Protein AF-0000000072276981 (afdb_homodimer)

Sequence (346 aa):
MTRKGRVVNVAALDNCVAELPRWRMMSKPPFPDPPNAPSPTPWVEITTRGHLRAAAAAVIAAARPLVAVTPAGSIDRLGPGWLAALSAGLCLPPALLTLVDCGGRAGWAQAALALGLDIVAPELAPAARPRLAALADQLGRRVLFHRPPALDLGPLADAEAACLRLLLPDGPGMTRKGRVVNVAALDNCVAELPRWRMMSKPPFPDPPNAPSPTPWVEITTRGHLRAAAAAVIAAARPLVAVTPAGSIDRLGPGWLAALSAGLCLPPALLTLVDCGGRAGWAQAALALGLDIVAPELAPAARPRLAALADQLGRRVLFHRPPALDLGPLADAEAACLRLLLPDGPG

Structure (mmCIF, N/CA/C/O backbone):
data_AF-0000000072276981-model_v1
#
loop_
_entity.id
_entity.type
_entity.pdbx_description
1 polymer 'Uncharacterized protein'
#
loop_
_atom_site.group_PDB
_atom_site.id
_atom_site.type_symbol
_atom_site.label_atom_id
_atom_site.label_alt_id
_atom_site.label_comp_id
_atom_site.label_asym_id
_atom_site.label_entity_id
_atom_site.label_seq_id
_atom_site.pdbx_PDB_ins_code
_atom_site.Cartn_x
_atom_site.Cartn_y
_atom_site.Cartn_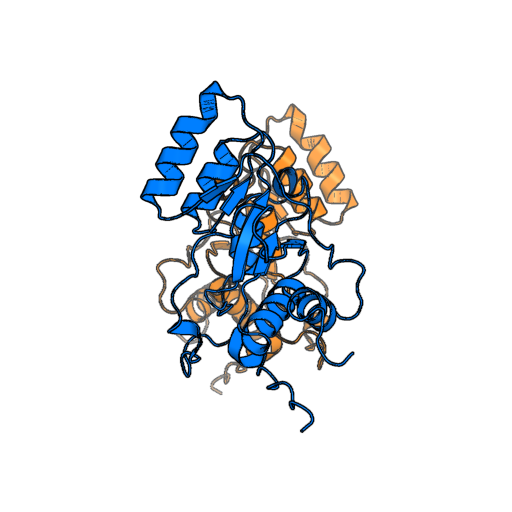z
_atom_site.occupancy
_atom_site.B_iso_or_equiv
_atom_site.auth_seq_id
_atom_site.auth_comp_id
_atom_site.auth_asym_id
_atom_site.auth_atom_id
_atom_site.pdbx_PDB_model_num
ATOM 1 N N . MET A 1 1 ? -22.938 20.391 28.047 1 25.14 1 MET A N 1
ATOM 2 C CA . MET A 1 1 ? -23.344 19.688 26.844 1 25.14 1 MET A CA 1
ATOM 3 C C . MET A 1 1 ? -22.203 18.844 26.297 1 25.14 1 MET A C 1
ATOM 5 O O . MET A 1 1 ? -21.141 19.375 25.938 1 25.14 1 MET A O 1
ATOM 9 N N . THR A 1 2 ? -22.078 17.609 26.734 1 30.34 2 THR A N 1
ATOM 10 C CA . THR A 1 2 ? -21.047 16.656 26.391 1 30.34 2 THR A CA 1
ATOM 11 C C . THR A 1 2 ? -20.969 16.453 24.875 1 30.34 2 THR A C 1
ATOM 13 O O . THR A 1 2 ? -21.984 16.172 24.234 1 30.34 2 THR A O 1
ATOM 16 N N . ARG A 1 3 ? -20.203 17.219 24.219 1 29.56 3 ARG A N 1
ATOM 17 C CA . ARG A 1 3 ? -20.078 17.078 22.766 1 29.56 3 ARG A CA 1
ATOM 18 C C . ARG A 1 3 ? -19.953 15.602 22.375 1 29.56 3 ARG A C 1
ATOM 20 O O . ARG A 1 3 ? -19.016 14.922 22.812 1 29.56 3 ARG A O 1
ATOM 27 N N . LYS A 1 4 ? -21.047 14.898 22.234 1 35.19 4 LYS A N 1
ATOM 28 C CA . LYS A 1 4 ? -21.062 13.562 21.672 1 35.19 4 LYS A CA 1
ATOM 29 C C . LYS A 1 4 ? -20.203 13.5 20.406 1 35.19 4 LYS A C 1
ATOM 31 O O . LYS A 1 4 ? -20.5 14.172 19.406 1 35.19 4 LYS A O 1
ATOM 36 N N . GLY A 1 5 ? -19 13.336 20.641 1 34.88 5 GLY A N 1
ATOM 37 C CA . GLY A 1 5 ? -18.109 13.188 19.5 1 34.88 5 GLY A CA 1
ATOM 38 C C . GLY A 1 5 ? -18.734 12.414 18.344 1 34.88 5 GLY A C 1
ATOM 39 O O . GLY A 1 5 ? -19.422 11.414 18.562 1 34.88 5 GLY A O 1
ATOM 40 N N . ARG A 1 6 ? -19.047 13.078 17.312 1 38.25 6 ARG A N 1
ATOM 41 C CA . ARG A 1 6 ? -19.656 12.438 16.141 1 38.25 6 ARG A CA 1
ATOM 42 C C . ARG A 1 6 ? -18.969 11.117 15.812 1 38.25 6 ARG A C 1
ATOM 44 O O . ARG A 1 6 ? -17.75 11.086 15.625 1 38.25 6 ARG A O 1
ATOM 51 N N . VAL A 1 7 ? -19.516 10.086 16.266 1 41.38 7 VAL A N 1
ATOM 52 C CA . VAL A 1 7 ? -19.062 8.742 15.914 1 41.38 7 VAL A CA 1
ATOM 53 C C . VAL A 1 7 ? -18.859 8.641 14.406 1 41.38 7 VAL A C 1
ATOM 55 O O . VAL A 1 7 ? -19.812 8.812 13.633 1 41.38 7 VAL A O 1
ATOM 58 N N . VAL A 1 8 ? -17.719 9.062 13.938 1 45.41 8 VAL A N 1
ATOM 59 C CA . VAL A 1 8 ? -17.375 8.898 12.523 1 45.41 8 VAL A CA 1
ATOM 60 C C . VAL A 1 8 ? -17.547 7.441 12.117 1 45.41 8 VAL A C 1
ATOM 62 O O . VAL A 1 8 ? -17.016 6.539 12.766 1 45.41 8 VAL A O 1
ATOM 65 N N . ASN A 1 9 ? -18.547 7.207 11.359 1 46.34 9 ASN A N 1
ATOM 66 C CA . ASN A 1 9 ? -18.703 5.883 10.766 1 46.34 9 ASN A CA 1
ATOM 67 C C . ASN A 1 9 ? -17.469 5.477 9.969 1 46.34 9 ASN A C 1
ATOM 69 O O . ASN A 1 9 ? -17.297 5.902 8.82 1 46.34 9 ASN A O 1
ATOM 73 N N . VAL A 1 10 ? -16.531 4.91 10.578 1 51.66 10 VAL A N 1
ATOM 74 C CA . VAL A 1 10 ? -15.266 4.434 10.031 1 51.66 10 VAL A CA 1
ATOM 75 C C . VAL A 1 10 ? -15.531 3.564 8.805 1 51.66 10 VAL A C 1
ATOM 77 O O . VAL A 1 10 ? -14.703 3.502 7.887 1 51.66 10 VAL A O 1
ATOM 80 N N . ALA A 1 11 ? -16.656 2.957 8.812 1 54.47 11 ALA A N 1
ATOM 81 C CA . ALA A 1 11 ? -17.016 2.141 7.652 1 54.47 11 ALA A CA 1
ATOM 82 C C . ALA A 1 11 ? -17.156 2.996 6.398 1 54.47 11 ALA A C 1
ATOM 84 O O . ALA A 1 11 ? -16.906 2.52 5.285 1 54.47 11 ALA A O 1
ATOM 85 N N . ALA A 1 12 ? -17.516 4.277 6.652 1 53.84 12 ALA A N 1
ATOM 86 C CA . ALA A 1 12 ? -17.672 5.203 5.531 1 53.84 12 ALA A CA 1
ATOM 87 C C . ALA A 1 12 ? -16.328 5.477 4.863 1 53.84 12 ALA A C 1
ATOM 89 O O . ALA A 1 12 ? -16.266 5.727 3.654 1 53.84 12 ALA A O 1
ATOM 90 N N . LEU A 1 13 ? -15.305 5.332 5.629 1 69.31 13 LEU A N 1
ATOM 91 C CA . LEU A 1 13 ? -13.969 5.57 5.09 1 69.31 13 LEU A CA 1
ATOM 92 C C . LEU A 1 13 ? -13.602 4.512 4.055 1 69.31 13 LEU A C 1
ATOM 94 O O . LEU A 1 13 ? -12.781 4.762 3.168 1 69.31 13 LEU A O 1
ATOM 98 N N . ASP A 1 14 ? -14.25 3.367 4.086 1 66.38 14 ASP A N 1
ATOM 99 C CA . ASP A 1 14 ? -13.891 2.254 3.213 1 66.38 14 ASP A CA 1
ATOM 100 C C . ASP A 1 14 ? -14.789 2.213 1.981 1 66.38 14 ASP A C 1
ATOM 102 O O . ASP A 1 14 ? -14.555 1.432 1.058 1 66.38 14 ASP A O 1
ATOM 106 N N . ASN A 1 15 ? -15.992 2.891 1.941 1 60.16 15 ASN A N 1
ATOM 107 C CA . ASN A 1 15 ? -16.938 2.936 0.835 1 60.16 15 ASN A CA 1
ATOM 108 C C . ASN A 1 15 ? -17.062 4.344 0.261 1 60.16 15 ASN A C 1
ATOM 110 O O . ASN A 1 15 ? -17.984 5.09 0.624 1 60.16 15 ASN A O 1
ATOM 114 N N . CYS A 1 16 ? -16.219 4.605 -0.579 1 59.66 16 CYS A N 1
ATOM 115 C CA . CYS A 1 16 ? -16.141 5.969 -1.093 1 59.66 16 CYS A CA 1
ATOM 116 C C . CYS A 1 16 ? -17.312 6.262 -2.016 1 59.66 16 CYS A C 1
ATOM 118 O O . CYS A 1 16 ? -17.5 7.402 -2.449 1 59.66 16 CYS A O 1
ATOM 120 N N . VAL A 1 17 ? -18.078 5.336 -2.547 1 51.47 17 VAL A N 1
ATOM 121 C CA . VAL A 1 17 ? -19.188 5.559 -3.479 1 51.47 17 VAL A CA 1
ATOM 122 C C . VAL A 1 17 ? -20.359 6.188 -2.74 1 51.47 17 VAL A C 1
ATOM 124 O O . VAL A 1 17 ? -21.172 6.902 -3.34 1 51.47 17 VAL A O 1
ATOM 127 N N . ALA A 1 18 ? -20.703 5.566 -1.705 1 45 18 ALA A N 1
ATOM 128 C CA . ALA A 1 18 ? -21.953 6.066 -1.145 1 45 18 ALA A CA 1
ATOM 129 C C . ALA A 1 18 ? -21.875 7.566 -0.886 1 45 18 ALA A C 1
ATOM 131 O O . ALA A 1 18 ? -20.859 8.195 -1.145 1 45 18 ALA A O 1
ATOM 132 N N . GLU A 1 19 ? -22.688 8.094 0.06 1 45.66 19 GLU A N 1
ATOM 133 C CA . GLU A 1 19 ? -22.906 9.5 0.368 1 45.66 19 GLU A CA 1
ATOM 134 C C . GLU A 1 19 ? -21.594 10.219 0.63 1 45.66 19 GLU A C 1
ATOM 136 O O . GLU A 1 19 ? -20.828 9.828 1.517 1 45.66 19 GLU A O 1
ATOM 141 N N . LEU A 1 20 ? -21.016 10.656 -0.484 1 49.69 20 LEU A N 1
ATOM 142 C CA . LEU A 1 20 ? -19.875 11.555 -0.371 1 49.69 20 LEU A CA 1
ATOM 143 C C . LEU A 1 20 ? -19.891 12.297 0.957 1 49.69 20 LEU A C 1
ATOM 145 O O . LEU A 1 20 ? -20.812 13.094 1.211 1 49.69 20 LEU A O 1
ATOM 149 N N . PRO A 1 21 ? -19.422 11.695 1.852 1 48.53 21 PRO A N 1
ATOM 150 C CA . PRO A 1 21 ? -19.484 12.438 3.115 1 48.53 21 PRO A CA 1
ATOM 151 C C . PRO A 1 21 ? -19.188 13.922 2.947 1 48.53 21 PRO A C 1
ATOM 153 O O . PRO A 1 21 ? -18.5 14.312 1.992 1 48.53 21 PRO A O 1
ATOM 156 N N . ARG A 1 22 ? -19.984 14.758 3.484 1 49.81 22 ARG A N 1
ATOM 157 C CA . ARG A 1 22 ? -19.906 16.219 3.502 1 49.81 22 ARG A CA 1
ATOM 158 C C . ARG A 1 22 ? -18.453 16.688 3.439 1 49.81 22 ARG A C 1
ATOM 160 O O . ARG A 1 22 ? -18.156 17.719 2.828 1 49.81 22 ARG A O 1
ATOM 167 N N . TRP A 1 23 ? -17.578 15.836 3.902 1 49.94 23 TRP A N 1
ATOM 168 C CA . TRP A 1 23 ? -16.219 16.328 3.951 1 49.94 23 TRP A CA 1
ATOM 169 C C . TRP A 1 23 ? -15.578 16.312 2.568 1 49.94 23 TRP A C 1
ATOM 171 O O . TRP A 1 23 ? -14.602 17.016 2.312 1 49.94 23 TRP A O 1
ATOM 181 N N . ARG A 1 24 ? -16.062 15.414 1.717 1 53.44 24 ARG A N 1
ATOM 182 C CA . ARG A 1 24 ? -15.508 15.344 0.372 1 53.44 24 ARG A CA 1
ATOM 183 C C . ARG A 1 24 ? -15.758 16.641 -0.392 1 53.44 24 ARG A C 1
ATOM 185 O O . ARG A 1 24 ? -15.109 16.906 -1.405 1 53.44 24 ARG A O 1
ATOM 192 N N . MET A 1 25 ? -16.656 17.312 0.206 1 50.28 25 MET A N 1
ATOM 193 C CA . MET A 1 25 ? -16.953 18.594 -0.422 1 50.28 25 MET A CA 1
ATOM 194 C C . MET A 1 25 ? -16 19.672 0.076 1 50.28 25 MET A C 1
ATOM 196 O O . MET A 1 25 ? -16.016 20.797 -0.429 1 50.28 25 MET A O 1
ATOM 200 N N . MET A 1 26 ? -15.25 19.328 1.053 1 55.28 26 MET A N 1
ATOM 201 C CA . MET A 1 26 ? -14.344 20.328 1.613 1 55.28 26 MET A CA 1
ATOM 202 C C . MET A 1 26 ? -13.078 20.453 0.769 1 55.28 26 MET A C 1
ATOM 204 O O . MET A 1 26 ? -12.547 19.438 0.296 1 55.28 26 MET A O 1
ATOM 208 N N . SER A 1 27 ? -12.727 21.594 0.425 1 58.31 27 SER A N 1
ATOM 209 C CA . SER A 1 27 ? -11.484 21.859 -0.29 1 58.31 27 SER A CA 1
ATOM 210 C C . SER A 1 27 ? -10.273 21.5 0.562 1 58.31 27 SER A C 1
ATOM 212 O O . SER A 1 27 ? -10.336 21.547 1.793 1 58.31 27 SER A O 1
ATOM 214 N N . LYS A 1 28 ? -9.289 21.016 -0.104 1 63.38 28 LYS A N 1
ATOM 215 C CA . LYS A 1 28 ? -8.023 20.797 0.583 1 63.38 28 LYS A CA 1
ATOM 216 C C . LYS A 1 28 ? -7.492 22.078 1.213 1 63.38 28 LYS A C 1
ATOM 218 O O . LYS A 1 28 ? -7.48 23.125 0.571 1 63.38 28 LYS A O 1
ATOM 223 N N . PRO A 1 29 ? -7.32 22.062 2.539 1 59.88 29 PRO A N 1
ATOM 224 C CA . PRO A 1 29 ? -6.723 23.25 3.145 1 59.88 29 PRO A CA 1
ATOM 225 C C . PRO A 1 29 ? -5.375 23.609 2.523 1 59.88 29 PRO A C 1
ATOM 227 O O . PRO A 1 29 ? -4.746 22.781 1.873 1 59.88 29 PRO A O 1
ATOM 230 N N . PRO A 1 30 ? -5.145 24.891 2.619 1 66.25 30 PRO A N 1
ATOM 231 C CA . PRO A 1 30 ? -3.771 25.219 2.242 1 66.25 30 PRO A CA 1
ATOM 232 C C . PRO A 1 30 ? -2.736 24.344 2.939 1 66.25 30 PRO A C 1
ATOM 234 O O . PRO A 1 30 ? -3.016 23.781 4 1 66.25 30 PRO A O 1
ATOM 237 N N . PHE A 1 31 ? -1.695 23.984 2.225 1 70.38 31 PHE A N 1
ATOM 238 C CA . PHE A 1 31 ? -0.611 23.219 2.824 1 70.38 31 PHE A CA 1
ATOM 239 C C . PHE A 1 31 ? -0.199 23.812 4.164 1 70.38 31 PHE A C 1
ATOM 241 O O . PHE A 1 31 ? -0.333 25.031 4.379 1 70.38 31 PHE A O 1
ATOM 248 N N . PRO A 1 32 ? 0.046 22.797 5.094 1 62.69 32 PRO A N 1
ATOM 249 C CA . PRO A 1 32 ? 0.313 23.234 6.469 1 62.69 32 PRO A CA 1
ATOM 250 C C . PRO A 1 32 ? 1.223 24.453 6.535 1 62.69 32 PRO A C 1
ATOM 252 O O . PRO A 1 32 ? 2.16 24.578 5.742 1 62.69 32 PRO A O 1
ATOM 255 N N . ASP A 1 33 ? 0.733 25.25 7.383 1 63.47 33 ASP A 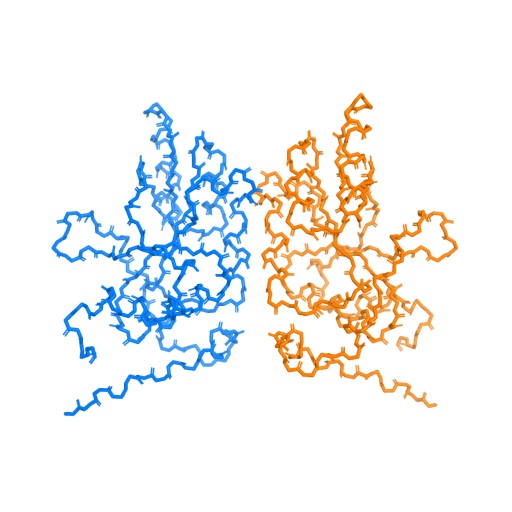N 1
ATOM 256 C CA . ASP A 1 33 ? 1.423 26.484 7.75 1 63.47 33 ASP A CA 1
ATOM 257 C C . ASP A 1 33 ? 2.84 26.188 8.242 1 63.47 33 ASP A C 1
ATOM 259 O O . ASP A 1 33 ? 3.133 25.078 8.695 1 63.47 33 ASP A O 1
ATOM 263 N N . PRO A 1 34 ? 3.689 27.125 7.957 1 59.19 34 PRO A N 1
ATOM 264 C CA . PRO A 1 34 ? 5.027 26.969 8.531 1 59.19 34 PRO A CA 1
ATOM 265 C C . PRO A 1 34 ? 4.992 26.609 10.016 1 59.19 34 PRO A C 1
ATOM 267 O O . PRO A 1 34 ? 4.02 26.922 10.711 1 59.19 34 PRO A O 1
ATOM 270 N N . PRO A 1 35 ? 5.859 25.672 10.391 1 56.91 35 PRO A N 1
ATOM 271 C CA . PRO A 1 35 ? 5.914 25.234 11.789 1 56.91 35 PRO A CA 1
ATOM 272 C C . PRO A 1 35 ? 5.727 26.391 12.766 1 56.91 35 PRO A C 1
ATOM 274 O O . PRO A 1 35 ? 5.258 26.172 13.891 1 56.91 35 PRO A O 1
ATOM 277 N N . ASN A 1 36 ? 5.992 27.531 12.359 1 58.81 36 ASN A N 1
ATOM 278 C CA . ASN A 1 36 ? 5.938 28.656 13.289 1 58.81 36 ASN A CA 1
ATOM 279 C C . ASN A 1 36 ? 4.566 29.328 13.289 1 58.81 36 ASN A C 1
ATOM 281 O O . ASN A 1 36 ? 4.363 30.344 13.945 1 58.81 36 ASN A O 1
ATOM 285 N N . ALA A 1 37 ? 3.803 28.719 12.617 1 64.94 37 ALA A N 1
ATOM 286 C CA . ALA A 1 37 ? 2.457 29.281 12.633 1 64.94 37 ALA A CA 1
ATOM 287 C C . ALA A 1 37 ? 1.796 29.078 14 1 64.94 37 ALA A C 1
ATOM 289 O O . ALA A 1 37 ? 2.148 28.172 14.742 1 64.94 37 ALA A O 1
ATOM 290 N N . PRO A 1 38 ? 1.02 30.109 14.539 1 59.44 38 PRO A N 1
ATOM 291 C CA . PRO A 1 38 ? 0.396 30.031 15.859 1 59.44 38 PRO A CA 1
ATOM 292 C C . PRO A 1 38 ? -0.324 28.703 16.094 1 59.44 38 PRO A C 1
ATOM 294 O O . PRO A 1 38 ? -0.356 28.203 17.219 1 59.44 38 PRO A O 1
ATOM 297 N N . SER A 1 39 ? -0.897 28.156 15.078 1 66.5 39 SER A N 1
ATOM 298 C CA . SER A 1 39 ? -1.556 26.859 15.188 1 66.5 39 SER A CA 1
ATOM 299 C C . SER A 1 39 ? -1.1 25.906 14.086 1 66.5 39 SER A C 1
ATOM 301 O O . SER A 1 39 ? -1.859 25.609 13.164 1 66.5 39 SER A O 1
ATOM 303 N N . PRO A 1 40 ? 0.114 25.484 14.359 1 79.12 40 PRO A N 1
ATOM 304 C CA . PRO A 1 40 ? 0.657 24.672 13.281 1 79.12 40 PRO A CA 1
ATOM 305 C C . PRO A 1 40 ? -0.075 23.344 13.125 1 79.12 40 PRO A C 1
ATOM 307 O O . PRO A 1 40 ? -0.572 22.781 14.109 1 79.12 40 PRO A O 1
ATOM 310 N N . THR A 1 41 ? -0.334 22.969 11.969 1 87.62 41 THR A N 1
ATOM 311 C CA . THR A 1 41 ? -0.932 21.672 11.68 1 87.62 41 THR A CA 1
ATOM 312 C C . THR A 1 41 ? -0.079 20.547 12.25 1 87.62 41 THR A C 1
ATOM 314 O O . THR A 1 41 ? 1.122 20.469 11.977 1 87.62 41 THR A O 1
ATOM 317 N N . PRO A 1 42 ? -0.645 19.75 13.102 1 93.31 42 PRO A N 1
ATOM 318 C CA . PRO A 1 42 ? 0.138 18.656 13.68 1 93.31 42 PRO A CA 1
ATOM 319 C C . PRO A 1 42 ? 0.429 17.547 12.672 1 93.31 42 PRO A C 1
ATOM 321 O O . PRO A 1 42 ? -0.245 17.438 11.648 1 93.31 42 PRO A O 1
ATOM 324 N N . TRP A 1 43 ? 1.502 16.812 13.062 1 95.19 43 TRP A N 1
ATOM 325 C CA . TRP A 1 43 ? 1.936 15.703 12.211 1 95.19 43 TRP A CA 1
ATOM 326 C C . TRP A 1 43 ? 1.928 14.391 12.992 1 95.19 43 TRP A C 1
ATOM 328 O O . TRP A 1 43 ? 2.307 14.352 14.164 1 95.19 43 TRP A O 1
ATOM 338 N N . VAL A 1 44 ? 1.507 13.328 12.312 1 97.69 44 VAL A N 1
ATOM 339 C CA . VAL A 1 44 ? 1.557 12 12.922 1 97.69 44 VAL A CA 1
ATOM 340 C C . VAL A 1 44 ? 2.264 11.023 11.977 1 97.69 44 VAL A C 1
ATOM 342 O O . VAL A 1 44 ? 2.098 11.102 10.758 1 97.69 44 VAL A O 1
ATOM 345 N N . GLU A 1 45 ? 3.078 10.18 12.578 1 98.25 45 GLU A N 1
ATOM 346 C CA . GLU A 1 45 ? 3.723 9.102 11.836 1 98.25 45 GLU A CA 1
ATOM 347 C C . GLU A 1 45 ? 2.852 7.852 11.812 1 98.25 45 GLU A C 1
ATOM 349 O O . GLU A 1 45 ? 2.416 7.371 12.859 1 98.25 45 GLU A O 1
ATOM 354 N N . ILE A 1 46 ? 2.596 7.359 10.648 1 97.69 46 ILE A N 1
ATOM 355 C CA . ILE A 1 46 ? 1.705 6.211 10.5 1 97.69 46 ILE A CA 1
ATOM 356 C C . ILE A 1 46 ? 2.496 5.004 10 1 97.69 46 ILE A C 1
ATOM 358 O O . ILE A 1 46 ? 3.436 5.152 9.211 1 97.69 46 ILE A O 1
ATOM 362 N N . THR A 1 47 ? 2.055 3.785 10.438 1 96 47 THR A N 1
ATOM 363 C CA . THR A 1 47 ? 2.734 2.57 10 1 96 47 THR A CA 1
ATOM 364 C C . THR A 1 47 ? 1.73 1.542 9.492 1 96 47 THR A C 1
ATOM 366 O O . THR A 1 47 ? 2.117 0.515 8.93 1 96 47 THR A O 1
ATOM 369 N N . THR A 1 48 ? 0.445 1.855 9.656 1 93.44 48 THR A N 1
ATOM 370 C CA . THR A 1 48 ? -0.577 0.902 9.234 1 93.44 48 THR A CA 1
ATOM 371 C C . THR A 1 48 ? -1.76 1.623 8.594 1 93.44 48 THR A C 1
ATOM 373 O O . THR A 1 48 ? -1.927 2.832 8.773 1 93.44 48 THR A O 1
ATOM 376 N N . ARG A 1 49 ? -2.549 0.828 7.914 1 91.69 49 ARG A N 1
ATOM 377 C CA . ARG A 1 49 ? -3.799 1.351 7.379 1 91.69 49 ARG A CA 1
ATOM 378 C C . ARG A 1 49 ? -4.727 1.812 8.5 1 91.69 49 ARG A C 1
ATOM 380 O O . ARG A 1 49 ? -5.457 2.795 8.344 1 91.69 49 ARG A O 1
ATOM 387 N N . GLY A 1 50 ? -4.656 1.099 9.625 1 91.19 50 GLY A N 1
ATOM 388 C CA . GLY A 1 50 ? -5.43 1.492 10.797 1 91.19 50 GLY A CA 1
ATOM 389 C C . GLY A 1 50 ? -5.074 2.877 11.305 1 91.19 50 GLY A C 1
ATOM 390 O O . GLY A 1 50 ? -5.957 3.641 11.703 1 91.19 50 GLY A O 1
ATOM 391 N N . HIS A 1 51 ? -3.812 3.156 11.273 1 96.19 51 HIS A N 1
ATOM 392 C CA . HIS A 1 51 ? -3.373 4.492 11.664 1 96.19 51 HIS A CA 1
ATOM 393 C C . HIS A 1 51 ? -3.979 5.555 10.75 1 96.19 51 HIS A C 1
ATOM 395 O O . HIS A 1 51 ? -4.434 6.598 11.227 1 96.19 51 HIS A O 1
ATOM 401 N N . LEU A 1 52 ? -3.93 5.316 9.477 1 94.56 52 LEU A N 1
ATOM 402 C CA . LEU A 1 52 ? -4.473 6.262 8.508 1 94.56 52 LEU A CA 1
ATOM 403 C C . LEU A 1 52 ? -5.965 6.469 8.727 1 94.56 52 LEU A C 1
ATOM 405 O O . LEU A 1 52 ? -6.453 7.602 8.695 1 94.56 52 LEU A O 1
ATOM 409 N N . ARG A 1 53 ? -6.664 5.402 8.992 1 91.69 53 ARG A N 1
ATOM 410 C CA . ARG A 1 53 ? -8.094 5.473 9.289 1 91.69 53 ARG A CA 1
ATOM 411 C C . ARG A 1 53 ? -8.344 6.293 10.555 1 91.69 53 ARG A C 1
ATOM 413 O O . ARG A 1 53 ? -9.258 7.117 10.594 1 91.69 53 ARG A O 1
ATOM 420 N N . ALA A 1 54 ? -7.559 6.039 11.523 1 94.06 54 ALA A N 1
ATOM 421 C CA . ALA A 1 54 ? -7.676 6.762 12.789 1 94.06 54 ALA A CA 1
ATOM 422 C C . ALA A 1 54 ? -7.453 8.258 12.586 1 94.06 54 ALA A C 1
ATOM 424 O O . ALA A 1 54 ? -8.203 9.078 13.125 1 94.06 54 ALA A O 1
ATOM 425 N N . ALA A 1 55 ? -6.438 8.57 11.844 1 95.62 55 ALA A N 1
ATOM 426 C CA . ALA A 1 55 ? -6.152 9.969 11.539 1 95.62 55 ALA A CA 1
ATOM 427 C C . ALA A 1 55 ? -7.316 10.625 10.797 1 95.62 55 ALA A C 1
ATOM 429 O O . ALA A 1 55 ? -7.703 11.75 11.102 1 95.62 55 ALA A O 1
ATOM 430 N N . ALA A 1 56 ? -7.852 9.938 9.883 1 93.06 56 ALA A N 1
ATOM 431 C CA . ALA A 1 56 ? -8.984 10.445 9.117 1 93.06 56 ALA A CA 1
ATOM 432 C C . ALA A 1 56 ? -10.188 10.711 10.016 1 93.06 56 ALA A C 1
ATOM 434 O O . ALA A 1 56 ? -10.828 11.758 9.922 1 93.06 56 ALA A O 1
ATOM 435 N N . ALA A 1 57 ? -10.422 9.766 10.836 1 91.12 57 ALA A N 1
ATOM 436 C CA . ALA A 1 57 ? -11.547 9.898 11.758 1 91.12 57 ALA A CA 1
ATOM 437 C C . ALA A 1 57 ? -11.367 11.117 12.656 1 91.12 57 ALA A C 1
ATOM 439 O O . ALA A 1 57 ? -12.32 11.867 12.891 1 91.12 57 ALA A O 1
ATOM 440 N N . ALA A 1 58 ? -10.211 11.297 13.109 1 92.31 58 ALA A N 1
ATOM 441 C CA . ALA A 1 58 ? -9.922 12.422 13.992 1 92.31 58 ALA A CA 1
ATOM 442 C C . ALA A 1 58 ? -10.109 13.75 13.266 1 92.31 58 ALA A C 1
ATOM 444 O O . ALA A 1 58 ? -10.656 14.703 13.828 1 92.31 58 ALA A O 1
ATOM 445 N N . VAL A 1 59 ? -9.641 13.844 12.039 1 91 59 VAL A N 1
ATOM 446 C CA . VAL A 1 59 ? -9.75 15.047 11.227 1 91 59 VAL A CA 1
ATOM 447 C C . VAL A 1 59 ? -11.219 15.391 11.016 1 91 59 VAL A C 1
ATOM 449 O O . VAL A 1 59 ? -11.609 16.562 11.094 1 91 59 VAL A O 1
ATOM 452 N N . ILE A 1 60 ? -12.008 14.406 10.75 1 85.81 60 ILE A N 1
ATOM 453 C CA . ILE A 1 60 ? -13.438 14.602 10.539 1 85.81 60 ILE A CA 1
ATOM 454 C C . ILE A 1 60 ? -14.094 15.094 11.828 1 85.81 60 ILE A C 1
ATOM 456 O O . ILE A 1 60 ? -14.844 16.078 11.805 1 85.81 60 ILE A O 1
ATOM 460 N N . ALA A 1 61 ? -13.742 14.461 12.875 1 84.69 61 ALA A N 1
ATOM 461 C CA . ALA A 1 61 ? -14.352 14.773 14.164 1 84.69 61 ALA A CA 1
ATOM 462 C C . ALA A 1 61 ? -13.961 16.172 14.625 1 84.69 61 ALA A C 1
ATOM 464 O O . ALA A 1 61 ? -14.789 16.922 15.156 1 84.69 61 ALA A O 1
ATOM 465 N N . ALA A 1 62 ? -12.711 16.516 14.453 1 87.38 62 ALA A N 1
ATOM 466 C CA . ALA A 1 62 ? -12.188 17.766 14.984 1 87.38 62 ALA A CA 1
ATOM 467 C C . ALA A 1 62 ? -12.367 18.906 13.984 1 87.38 62 ALA A C 1
ATOM 469 O O . ALA A 1 62 ? -12.227 20.078 14.336 1 87.38 62 ALA A O 1
ATOM 470 N N . ALA A 1 63 ? -12.609 18.531 12.703 1 84.62 63 ALA A N 1
ATOM 471 C CA . ALA A 1 63 ? -12.688 19.516 11.625 1 84.62 63 ALA A CA 1
ATOM 472 C C . ALA A 1 63 ? -11.438 20.375 11.578 1 84.62 63 ALA A C 1
ATOM 474 O O . ALA A 1 63 ? -11.523 21.594 11.461 1 84.62 63 ALA A O 1
ATOM 475 N N . ARG A 1 64 ? -10.289 19.797 11.812 1 87.81 64 ARG A N 1
ATOM 476 C CA . ARG A 1 64 ? -8.977 20.422 11.75 1 87.81 64 ARG A CA 1
ATOM 477 C C . ARG A 1 64 ? -8.016 19.594 10.906 1 87.81 64 ARG A C 1
ATOM 479 O O . ARG A 1 64 ? -8.109 18.375 10.867 1 87.81 64 ARG A O 1
ATOM 486 N N . PRO A 1 65 ? -7.051 20.234 10.375 1 91.06 65 PRO A N 1
ATOM 487 C CA . PRO A 1 65 ? -6.141 19.516 9.492 1 91.06 65 PRO A CA 1
ATOM 488 C C . PRO A 1 65 ? -5.086 18.719 10.258 1 91.06 65 PRO A C 1
ATOM 490 O O . PRO A 1 65 ? -4.742 19.062 11.391 1 91.06 65 PRO A O 1
ATOM 493 N N . LEU A 1 66 ? -4.656 17.688 9.617 1 93.81 66 LEU A N 1
ATOM 494 C CA . LEU A 1 66 ? -3.629 16.781 10.117 1 93.81 66 LEU A CA 1
ATOM 495 C C . LEU A 1 66 ? -2.764 16.266 8.969 1 93.81 66 LEU A C 1
ATOM 497 O O . LEU A 1 66 ? -3.24 16.125 7.844 1 93.81 66 LEU A O 1
ATOM 501 N N . VAL A 1 67 ? -1.49 16.078 9.211 1 95.31 67 VAL A N 1
ATOM 502 C CA . VAL A 1 67 ? -0.617 15.484 8.203 1 95.31 67 VAL A CA 1
ATOM 503 C C . VAL A 1 67 ? -0.19 14.086 8.648 1 95.31 67 VAL A C 1
ATOM 505 O O . VAL A 1 67 ? 0.327 13.914 9.758 1 95.31 67 VAL A O 1
ATOM 508 N N . ALA A 1 68 ? -0.461 13.086 7.883 1 97 68 ALA A N 1
ATOM 509 C CA . ALA A 1 68 ? 0.036 11.727 8.078 1 97 68 ALA A CA 1
ATOM 510 C C . ALA A 1 68 ? 1.353 11.508 7.34 1 97 68 ALA A C 1
ATOM 512 O O . ALA A 1 68 ? 1.407 11.633 6.113 1 97 68 ALA A O 1
ATOM 513 N N . VAL A 1 69 ? 2.41 11.18 8.094 1 97.19 69 VAL A N 1
ATOM 514 C CA . VAL A 1 69 ? 3.742 11.102 7.5 1 97.19 69 VAL A CA 1
ATOM 515 C C . VAL A 1 69 ? 4.266 9.672 7.586 1 97.19 69 VAL A C 1
ATOM 517 O O . VAL A 1 69 ? 3.932 8.938 8.523 1 97.19 69 VAL A O 1
ATOM 520 N N . THR A 1 70 ? 5.059 9.305 6.602 1 97.88 70 THR A N 1
ATOM 521 C CA . THR A 1 70 ? 5.73 8.016 6.641 1 97.88 70 THR A CA 1
ATOM 522 C C . THR A 1 70 ? 6.805 7.992 7.723 1 97.88 70 THR A C 1
ATOM 524 O O . THR A 1 70 ? 7.367 9.039 8.062 1 97.88 70 THR A O 1
ATOM 527 N N . PRO A 1 71 ? 7.141 6.805 8.273 1 96.31 71 PRO A N 1
ATOM 528 C CA . PRO A 1 71 ? 8.258 6.742 9.227 1 96.31 71 PRO A CA 1
ATOM 529 C C . PRO A 1 71 ? 9.586 7.172 8.602 1 96.31 71 PRO A C 1
ATOM 531 O O . PRO A 1 71 ? 9.805 6.957 7.406 1 96.31 71 PRO A O 1
ATOM 534 N N . ALA A 1 72 ? 10.406 7.715 9.43 1 94.62 72 ALA A N 1
ATOM 535 C CA . ALA A 1 72 ? 11.703 8.203 8.969 1 94.62 72 ALA A CA 1
ATOM 536 C C . ALA A 1 72 ? 12.508 7.09 8.312 1 94.62 72 ALA A C 1
ATOM 538 O O . ALA A 1 72 ? 12.641 6 8.875 1 94.62 72 ALA A O 1
ATOM 539 N N . GLY A 1 73 ? 12.891 7.316 7.062 1 94.06 73 GLY A N 1
ATOM 540 C CA . GLY A 1 73 ? 13.797 6.41 6.367 1 94.06 73 GLY A CA 1
ATOM 541 C C . GLY A 1 73 ? 13.102 5.172 5.832 1 94.06 73 GLY A C 1
ATOM 542 O O . GLY A 1 73 ? 13.727 4.336 5.184 1 94.06 73 GLY A O 1
ATOM 543 N N . SER A 1 74 ? 11.859 5.051 6.035 1 96.12 74 SER A N 1
ATOM 544 C CA . SER A 1 74 ? 11.164 3.812 5.699 1 96.12 74 SER A CA 1
ATOM 545 C C . SER A 1 74 ? 11.039 3.643 4.188 1 96.12 74 SER A C 1
ATOM 547 O O . SER A 1 74 ? 11 2.518 3.686 1 96.12 74 SER A O 1
ATOM 549 N N . ILE A 1 75 ? 11.062 4.688 3.455 1 96.12 75 ILE A N 1
ATOM 550 C CA . ILE A 1 75 ? 10.773 4.656 2.023 1 96.12 75 ILE A CA 1
ATOM 551 C C . ILE A 1 75 ? 11.93 3.99 1.281 1 96.12 75 ILE A C 1
ATOM 553 O O . ILE A 1 75 ? 11.734 3.4 0.216 1 96.12 75 ILE A O 1
ATOM 557 N N . ASP A 1 76 ? 13.094 3.959 1.875 1 93.12 76 ASP A N 1
ATOM 558 C CA . ASP A 1 76 ? 14.227 3.26 1.277 1 93.12 76 ASP A CA 1
ATOM 559 C C . ASP A 1 76 ? 13.945 1.766 1.146 1 93.12 76 ASP A C 1
ATOM 561 O O . ASP A 1 76 ? 14.484 1.103 0.257 1 93.12 76 ASP A O 1
ATOM 565 N N . ARG A 1 77 ? 13.086 1.286 1.97 1 93.94 77 ARG A N 1
ATOM 566 C CA . ARG A 1 77 ? 12.766 -0.138 1.955 1 93.94 77 ARG A CA 1
ATOM 567 C C . ARG A 1 77 ? 11.375 -0.382 1.385 1 93.94 77 ARG A C 1
ATOM 569 O O . ARG A 1 77 ? 11.117 -1.428 0.784 1 93.94 77 ARG A O 1
ATOM 576 N N . LEU A 1 78 ? 10.508 0.554 1.599 1 96.56 78 LEU A N 1
ATOM 577 C CA . LEU A 1 78 ? 9.109 0.34 1.244 1 96.56 78 LEU A CA 1
ATOM 578 C C . LEU A 1 78 ? 8.812 0.896 -0.144 1 96.56 78 LEU A C 1
ATOM 580 O O . LEU A 1 78 ? 8.047 0.301 -0.904 1 96.56 78 LEU A O 1
ATOM 584 N N . GLY A 1 79 ? 9.477 2.086 -0.447 1 96.94 79 GLY A N 1
ATOM 585 C CA . GLY A 1 79 ? 9.141 2.84 -1.645 1 96.94 79 GLY A CA 1
ATOM 586 C C . GLY A 1 79 ? 7.965 3.779 -1.449 1 96.94 79 GLY A C 1
ATOM 587 O O . GLY A 1 79 ? 7.172 3.604 -0.523 1 96.94 79 GLY A O 1
ATOM 588 N N . PRO A 1 80 ? 7.863 4.746 -2.375 1 96.19 80 PRO A N 1
ATOM 589 C CA . PRO A 1 80 ? 6.82 5.762 -2.203 1 96.19 80 PRO A CA 1
ATOM 590 C C . PRO A 1 80 ? 5.418 5.211 -2.463 1 96.19 80 PRO A C 1
ATOM 592 O O . PRO A 1 80 ? 4.43 5.801 -2.018 1 96.19 80 PRO A O 1
ATOM 595 N N . GLY A 1 81 ? 5.301 4.102 -3.152 1 97.38 81 GLY A N 1
ATOM 596 C CA . GLY A 1 81 ? 3.998 3.518 -3.43 1 97.38 81 GLY A CA 1
ATOM 597 C C . GLY A 1 81 ? 3.303 2.996 -2.188 1 97.38 81 GLY A C 1
ATOM 598 O O . GLY A 1 81 ? 2.086 2.793 -2.189 1 97.38 81 GLY A O 1
ATOM 599 N N . TRP A 1 82 ? 4.066 2.82 -1.147 1 97.88 82 TRP A N 1
ATOM 600 C CA . TRP A 1 82 ? 3.545 2.236 0.084 1 97.88 82 TRP A CA 1
ATOM 601 C C . TRP A 1 82 ? 2.406 3.082 0.646 1 97.88 82 TRP A C 1
ATOM 603 O O . TRP A 1 82 ? 1.31 2.572 0.888 1 97.88 82 TRP A O 1
ATOM 613 N N . LEU A 1 83 ? 2.631 4.324 0.798 1 97.44 83 LEU A N 1
ATOM 614 C CA . LEU A 1 83 ? 1.609 5.199 1.363 1 97.44 83 LEU A CA 1
ATOM 615 C C . LEU A 1 83 ? 0.426 5.34 0.411 1 97.44 83 LEU A C 1
ATOM 617 O O . LEU A 1 83 ? -0.727 5.363 0.847 1 97.44 83 LEU A O 1
ATOM 621 N N . ALA A 1 84 ? 0.689 5.441 -0.864 1 95.88 84 ALA A N 1
ATOM 622 C CA . ALA A 1 84 ? -0.388 5.496 -1.85 1 95.88 84 ALA A CA 1
ATOM 623 C C . ALA A 1 84 ? -1.268 4.25 -1.77 1 95.88 84 ALA A C 1
ATOM 625 O O . ALA A 1 84 ? -2.496 4.348 -1.796 1 95.88 84 ALA A O 1
ATOM 626 N N . ALA A 1 85 ? -0.649 3.141 -1.604 1 95.19 85 ALA A N 1
ATOM 627 C CA . ALA A 1 85 ? -1.387 1.884 -1.514 1 95.19 85 ALA A CA 1
ATOM 628 C C . ALA A 1 85 ? -2.18 1.805 -0.212 1 95.19 85 ALA A C 1
ATOM 630 O O . ALA A 1 85 ? -3.318 1.332 -0.2 1 95.19 85 ALA A O 1
ATOM 631 N N . LEU A 1 86 ? -1.558 2.24 0.843 1 92.69 86 LEU A N 1
ATOM 632 C CA . LEU A 1 86 ? -2.248 2.262 2.129 1 92.69 86 LEU A CA 1
ATOM 633 C C . LEU A 1 86 ? -3.525 3.09 2.045 1 92.69 86 LEU A C 1
ATOM 635 O O . LEU A 1 86 ? -4.52 2.777 2.707 1 92.69 86 LEU A O 1
ATOM 639 N N . SER A 1 87 ? -3.488 4.059 1.202 1 91.19 87 SER A N 1
ATOM 640 C CA . SER A 1 87 ? -4.578 5.02 1.086 1 91.19 87 SER A CA 1
ATOM 641 C C . SER A 1 87 ? -5.645 4.531 0.112 1 91.19 87 SER A C 1
ATOM 643 O O . SER A 1 87 ? -6.777 5.02 0.123 1 91.19 87 SER A O 1
ATOM 645 N N . ALA A 1 88 ? -5.227 3.633 -0.69 1 85.06 88 ALA A N 1
ATOM 646 C CA . ALA A 1 88 ? -6.117 3.195 -1.764 1 85.06 88 ALA A CA 1
ATOM 647 C C . ALA A 1 88 ? -7.418 2.629 -1.202 1 85.06 88 ALA A C 1
ATOM 649 O O . ALA A 1 88 ? -7.398 1.783 -0.304 1 85.06 88 ALA A O 1
ATOM 650 N N . GLY A 1 89 ? -8.523 3.164 -1.683 1 77.81 89 GLY A N 1
ATOM 651 C CA . GLY A 1 89 ? -9.836 2.689 -1.278 1 77.81 89 GLY A CA 1
ATOM 652 C C . GLY A 1 89 ? -10.367 3.391 -0.044 1 77.81 89 GLY A C 1
ATOM 653 O O . GLY A 1 89 ? -11.492 3.121 0.394 1 77.81 89 GLY A O 1
ATOM 654 N N . LEU A 1 90 ? -9.516 4.199 0.556 1 83.44 90 LEU A N 1
ATOM 655 C CA . LEU A 1 90 ? -9.984 5.016 1.669 1 83.44 90 LEU A CA 1
ATOM 656 C C . LEU A 1 90 ? -10.445 6.383 1.18 1 83.44 90 LEU A C 1
ATOM 658 O O . LEU A 1 90 ? -9.812 6.988 0.315 1 83.44 90 LEU A O 1
ATOM 662 N N . CYS A 1 91 ? -11.539 6.797 1.679 1 83.25 91 CYS A N 1
ATOM 663 C CA . CYS A 1 91 ? -12.016 8.148 1.408 1 83.25 91 CYS A CA 1
ATOM 664 C C . CYS A 1 91 ? -11.461 9.133 2.428 1 83.25 91 CYS A C 1
ATOM 666 O O . CYS A 1 91 ? -12.164 9.523 3.365 1 83.25 91 CYS A O 1
ATOM 668 N N . LEU A 1 92 ? -10.297 9.531 2.184 1 88 92 LEU A N 1
ATOM 669 C CA . LEU A 1 92 ? -9.641 10.43 3.129 1 88 92 LEU A CA 1
ATOM 670 C C . LEU A 1 92 ? -10.203 11.844 3.014 1 88 92 LEU A C 1
ATOM 672 O O . LEU A 1 92 ? -10.422 12.344 1.907 1 88 92 LEU A O 1
ATOM 676 N N . PRO A 1 93 ? -10.508 12.438 4.18 1 86.75 93 PRO A N 1
ATOM 677 C CA . PRO A 1 93 ? -10.922 13.836 4.105 1 86.75 93 PRO A CA 1
ATOM 678 C C . PRO A 1 93 ? -9.812 14.75 3.57 1 86.75 93 PRO A C 1
ATOM 680 O O . PRO A 1 93 ? -8.633 14.516 3.844 1 86.75 93 PRO A O 1
ATOM 683 N N . PRO A 1 94 ? -10.172 15.812 2.854 1 85.19 94 PRO A N 1
ATOM 684 C CA . PRO A 1 94 ? -9.164 16.688 2.248 1 85.19 94 PRO A CA 1
ATOM 685 C C . PRO A 1 94 ? -8.234 17.312 3.277 1 85.19 94 PRO A C 1
ATOM 687 O O . PRO A 1 94 ? -7.082 17.641 2.961 1 85.19 94 PRO A O 1
ATOM 690 N N . ALA A 1 95 ? -8.695 17.406 4.477 1 89 95 ALA A N 1
ATOM 691 C CA . ALA A 1 95 ? -7.922 18.047 5.531 1 89 95 ALA A CA 1
ATOM 692 C C . ALA A 1 95 ? -6.855 17.109 6.09 1 89 95 ALA A C 1
ATOM 694 O O . ALA A 1 95 ? -6.004 17.531 6.879 1 89 95 ALA A O 1
ATOM 695 N N . LEU A 1 96 ? -6.957 15.875 5.699 1 93.56 96 LEU A N 1
ATOM 696 C CA . LEU A 1 96 ? -5.859 14.969 6.004 1 93.56 96 LEU A CA 1
ATOM 697 C C . LEU A 1 96 ? -4.855 14.922 4.855 1 93.56 96 LEU A C 1
ATOM 699 O O . LEU A 1 96 ? -5.133 14.336 3.805 1 93.56 96 LEU A O 1
ATOM 703 N N . LEU A 1 97 ? -3.709 15.469 5.121 1 94.44 97 LEU A N 1
ATOM 704 C CA . LEU A 1 97 ? -2.666 15.484 4.102 1 94.44 97 LEU A CA 1
ATOM 705 C C . LEU A 1 97 ? -1.681 14.344 4.309 1 94.44 97 LEU A C 1
ATOM 707 O O . LEU A 1 97 ? -1.454 13.906 5.441 1 94.44 97 LEU A O 1
ATOM 711 N N . THR A 1 98 ? -1.114 13.898 3.223 1 96.12 98 THR A N 1
ATOM 712 C CA . THR A 1 98 ? -0.116 12.836 3.244 1 96.12 98 THR A CA 1
ATOM 713 C C . THR A 1 98 ? 1.276 13.398 2.969 1 96.12 98 THR A C 1
ATOM 715 O O . THR A 1 98 ? 1.44 14.281 2.127 1 96.12 98 THR A O 1
ATOM 718 N N . LEU A 1 99 ? 2.26 12.906 3.703 1 96.44 99 LEU A N 1
ATOM 719 C CA . LEU A 1 99 ? 3.646 13.297 3.484 1 96.44 99 LEU A CA 1
ATOM 720 C C . LEU A 1 99 ? 4.547 12.07 3.391 1 96.44 99 LEU A C 1
ATOM 722 O O . LEU A 1 99 ? 4.441 11.156 4.207 1 96.44 99 LEU A O 1
ATOM 726 N N . VAL A 1 100 ? 5.414 12.086 2.428 1 97.38 100 VAL A N 1
ATOM 727 C CA . VAL A 1 100 ? 6.395 11.016 2.264 1 97.38 100 VAL A CA 1
ATOM 728 C C . VAL A 1 100 ? 7.789 11.539 2.59 1 97.38 100 VAL A C 1
ATOM 730 O O . VAL A 1 100 ? 8.25 12.516 1.995 1 97.38 100 VAL A O 1
ATOM 733 N N . ASP A 1 101 ? 8.398 10.953 3.551 1 96.81 101 ASP A N 1
ATOM 734 C CA . ASP A 1 101 ? 9.82 11.156 3.795 1 96.81 101 ASP A CA 1
ATOM 735 C C . ASP A 1 101 ? 10.672 10.461 2.732 1 96.81 101 ASP A C 1
ATOM 737 O O . ASP A 1 101 ? 10.883 9.242 2.799 1 96.81 101 ASP A O 1
ATOM 741 N N . CYS A 1 102 ? 11.305 11.188 1.82 1 96.19 102 CYS A N 1
ATOM 742 C CA . CYS A 1 102 ? 11.891 10.602 0.62 1 96.19 102 CYS A CA 1
ATOM 743 C C . CYS A 1 102 ? 13.391 10.367 0.797 1 96.19 102 CYS A C 1
ATOM 745 O O . CYS A 1 102 ? 14.039 9.812 -0.085 1 96.19 102 CYS A O 1
ATOM 747 N N . GLY A 1 103 ? 13.891 10.844 1.887 1 93.75 103 GLY A N 1
ATOM 748 C CA . GLY A 1 103 ? 15.32 10.711 2.086 1 93.75 103 GLY A CA 1
ATOM 749 C C . GLY A 1 103 ? 16.141 11.398 1.006 1 93.75 103 GLY A C 1
ATOM 750 O O . GLY A 1 103 ? 15.781 12.484 0.545 1 93.75 103 GLY A O 1
ATOM 751 N N . GLY A 1 104 ? 17.219 10.789 0.645 1 91.38 104 GLY A N 1
ATOM 752 C CA . GLY A 1 104 ? 18.172 11.43 -0.242 1 91.38 104 GLY A CA 1
ATOM 753 C C . GLY A 1 104 ? 17.922 11.125 -1.708 1 91.38 104 GLY A C 1
ATOM 754 O O . GLY A 1 104 ? 18.75 11.445 -2.561 1 91.38 104 GLY A O 1
ATOM 755 N N . ARG A 1 105 ? 16.781 10.562 -2.074 1 90.31 105 ARG A N 1
ATOM 756 C CA . ARG A 1 105 ? 16.531 10.148 -3.451 1 90.31 105 ARG A CA 1
ATOM 757 C C . ARG A 1 105 ? 15.461 11.016 -4.102 1 90.31 105 ARG A C 1
ATOM 759 O O . ARG A 1 105 ? 14.266 10.828 -3.857 1 90.31 105 ARG A O 1
ATOM 766 N N . ALA A 1 106 ? 15.898 11.898 -4.996 1 93.12 106 ALA A N 1
ATOM 767 C CA . ALA A 1 106 ? 14.984 12.789 -5.703 1 93.12 106 ALA A CA 1
ATOM 768 C C . ALA A 1 106 ? 13.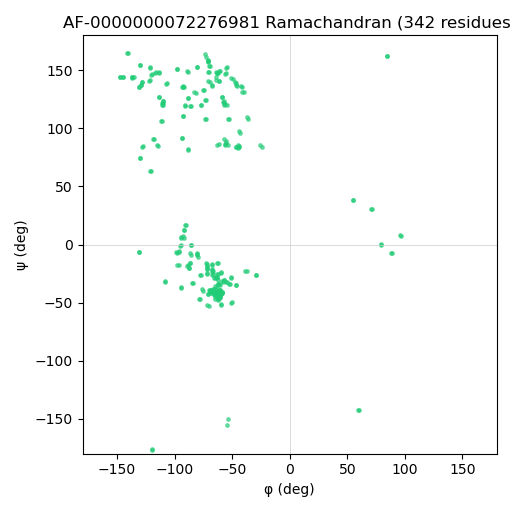938 11.992 -6.488 1 93.12 106 ALA A C 1
ATOM 770 O O . ALA A 1 106 ? 12.789 12.422 -6.617 1 93.12 106 ALA A O 1
ATOM 771 N N . GLY A 1 107 ? 14.375 10.828 -6.938 1 94.88 107 GLY A N 1
ATOM 772 C CA . GLY A 1 107 ? 13.469 9.977 -7.688 1 94.88 107 GLY A CA 1
ATOM 773 C C . GLY A 1 107 ? 12.258 9.547 -6.887 1 94.88 107 GLY A C 1
ATOM 774 O O . GLY A 1 107 ? 11.148 9.445 -7.426 1 94.88 107 GLY A O 1
ATOM 775 N N . TRP A 1 108 ? 12.438 9.344 -5.59 1 96.38 108 TRP A N 1
ATOM 776 C CA . TRP A 1 108 ? 11.312 8.977 -4.738 1 96.38 108 TRP A CA 1
ATOM 777 C C . TRP A 1 108 ? 10.344 10.141 -4.594 1 96.38 108 TRP A C 1
ATOM 779 O O . TRP A 1 108 ? 9.125 9.945 -4.602 1 96.38 108 TRP A O 1
ATOM 789 N N . ALA A 1 109 ? 10.906 11.312 -4.473 1 97.31 109 ALA A N 1
ATOM 790 C CA . ALA A 1 109 ? 10.055 12.5 -4.383 1 97.31 109 ALA A CA 1
ATOM 791 C C . ALA A 1 109 ? 9.211 12.664 -5.641 1 97.31 109 ALA A C 1
ATOM 793 O O . ALA A 1 109 ? 8 12.891 -5.559 1 97.31 109 ALA A O 1
ATOM 794 N N . GLN A 1 110 ? 9.859 12.469 -6.734 1 96.94 110 GLN A N 1
ATOM 795 C CA . GLN A 1 110 ? 9.148 12.594 -8 1 96.94 110 GLN A CA 1
ATOM 796 C C . GLN A 1 110 ? 8.055 11.539 -8.125 1 96.94 110 GLN A C 1
ATOM 798 O O . GLN A 1 110 ? 6.93 11.844 -8.539 1 96.94 110 GLN A O 1
ATOM 803 N N . ALA A 1 111 ? 8.398 10.375 -7.742 1 97.44 111 ALA A N 1
ATOM 804 C CA . ALA A 1 111 ? 7.43 9.281 -7.809 1 97.44 111 ALA A CA 1
ATOM 805 C C . ALA A 1 111 ? 6.25 9.539 -6.875 1 97.44 111 ALA A C 1
ATOM 807 O O . ALA A 1 111 ? 5.094 9.328 -7.25 1 97.44 111 ALA A O 1
ATOM 808 N N . ALA A 1 112 ? 6.52 9.984 -5.707 1 97.88 112 ALA A N 1
ATOM 809 C CA . ALA A 1 112 ? 5.469 10.273 -4.738 1 97.88 112 ALA A CA 1
ATOM 810 C C . ALA A 1 112 ? 4.516 11.344 -5.266 1 97.88 112 ALA A C 1
ATOM 812 O O . ALA A 1 112 ? 3.295 11.211 -5.152 1 97.88 112 ALA A O 1
ATOM 813 N N . LEU A 1 113 ? 5.078 12.375 -5.863 1 96.25 113 LEU A N 1
ATOM 814 C CA . LEU A 1 113 ? 4.262 13.438 -6.445 1 96.25 113 LEU A CA 1
ATOM 815 C C . LEU A 1 113 ? 3.385 12.898 -7.57 1 96.25 113 LEU A C 1
ATOM 817 O O . LEU A 1 113 ? 2.195 13.219 -7.641 1 96.25 113 LEU A O 1
ATOM 821 N N . ALA A 1 114 ? 3.967 12.062 -8.359 1 95.69 114 ALA A N 1
ATOM 822 C CA . ALA A 1 114 ? 3.236 11.469 -9.477 1 95.69 114 ALA A CA 1
ATOM 823 C C . ALA A 1 114 ? 2.107 10.57 -8.977 1 95.69 114 ALA A C 1
ATOM 825 O O . ALA A 1 114 ? 1.076 10.438 -9.641 1 95.69 114 ALA A O 1
ATOM 826 N N . LEU A 1 115 ? 2.281 9.992 -7.805 1 95.94 115 LEU A N 1
ATOM 827 C CA . LEU A 1 115 ? 1.289 9.094 -7.215 1 95.94 115 LEU A CA 1
ATOM 828 C C . LEU A 1 115 ? 0.174 9.891 -6.543 1 95.94 115 LEU A C 1
ATOM 830 O O . LEU A 1 115 ? -0.794 9.312 -6.043 1 95.94 115 LEU A O 1
ATOM 834 N N . GLY A 1 116 ? 0.347 11.195 -6.457 1 94.56 116 GLY A N 1
ATOM 835 C CA . GLY A 1 116 ? -0.72 12.047 -5.949 1 94.56 116 GLY A CA 1
ATOM 836 C C . GLY A 1 116 ? -0.583 12.359 -4.473 1 94.56 116 GLY A C 1
ATOM 837 O O . GLY A 1 116 ? -1.503 12.914 -3.863 1 94.56 116 GLY A O 1
ATOM 838 N N . LEU A 1 117 ? 0.505 12 -3.887 1 96.38 117 LEU A N 1
ATOM 839 C CA . LEU A 1 117 ? 0.727 12.328 -2.484 1 96.38 117 LEU A CA 1
ATOM 840 C C . LEU A 1 117 ? 0.979 13.828 -2.311 1 96.38 117 LEU A C 1
ATOM 842 O O . LEU A 1 117 ? 1.568 14.469 -3.184 1 96.38 117 LEU A O 1
ATOM 846 N N . ASP A 1 118 ? 0.575 14.359 -1.202 1 95.19 118 ASP A N 1
ATOM 847 C CA . ASP A 1 118 ? 0.385 15.805 -1.072 1 95.19 118 ASP A CA 1
ATOM 848 C C . ASP A 1 118 ? 1.721 16.516 -0.883 1 95.19 118 ASP A C 1
ATOM 850 O O . ASP A 1 118 ? 1.938 17.594 -1.44 1 95.19 118 ASP A O 1
ATOM 854 N N . ILE A 1 119 ? 2.518 15.961 0.026 1 95.62 119 ILE A N 1
ATOM 855 C CA . ILE A 1 119 ? 3.756 16.609 0.448 1 95.62 119 ILE A CA 1
ATOM 856 C C . ILE A 1 119 ? 4.914 15.617 0.355 1 95.62 119 ILE A C 1
ATOM 858 O O . ILE A 1 119 ? 4.766 14.445 0.712 1 95.62 119 ILE A O 1
ATOM 862 N N . VAL A 1 120 ? 6.043 16.047 -0.137 1 96.81 120 VAL A N 1
ATOM 863 C CA . VAL A 1 120 ? 7.262 15.25 -0.1 1 96.81 120 VAL A CA 1
ATOM 864 C C . VAL A 1 120 ? 8.344 15.984 0.685 1 96.81 120 VAL A C 1
ATOM 866 O O . VAL A 1 120 ? 8.414 17.219 0.657 1 96.81 120 VAL A O 1
ATOM 869 N N . ALA A 1 121 ? 9.195 15.203 1.397 1 95.81 121 ALA A N 1
ATOM 870 C CA . ALA A 1 121 ? 10.297 15.758 2.178 1 95.81 121 ALA A CA 1
ATOM 871 C C . ALA A 1 121 ? 11.617 15.078 1.825 1 95.81 121 ALA A C 1
ATOM 873 O O . ALA A 1 121 ? 12.07 14.18 2.541 1 95.81 121 ALA A O 1
ATOM 874 N N . PRO A 1 122 ? 12.281 15.523 0.783 1 95.88 122 PRO A N 1
ATOM 875 C CA . PRO A 1 122 ? 13.586 14.969 0.401 1 95.88 122 PRO A CA 1
ATOM 876 C C . PRO A 1 122 ? 14.75 15.672 1.089 1 95.88 122 PRO A C 1
ATOM 878 O O . PRO A 1 122 ? 14.625 16.812 1.514 1 95.88 122 PRO A O 1
ATOM 881 N N . GLU A 1 123 ? 15.75 14.898 1.31 1 94.12 123 GLU A N 1
ATOM 882 C CA . GLU A 1 123 ? 17.047 15.453 1.685 1 94.12 123 GLU A CA 1
ATOM 883 C C . GLU A 1 123 ? 17.938 15.664 0.46 1 94.12 123 GLU A C 1
ATOM 885 O O . GLU A 1 123 ? 18.688 14.766 0.077 1 94.12 123 GLU A O 1
ATOM 890 N N . LEU A 1 124 ? 17.844 16.875 -0.085 1 93.56 124 LEU A N 1
ATOM 891 C CA . LEU A 1 124 ? 18.531 17.125 -1.35 1 93.56 124 LEU A CA 1
ATOM 892 C C . LEU A 1 124 ? 19.531 18.266 -1.206 1 93.56 124 LEU A C 1
ATOM 894 O O . LEU A 1 124 ? 19.344 19.172 -0.388 1 93.56 124 LEU A O 1
ATOM 898 N N . ALA A 1 125 ? 20.516 18.109 -2.078 1 93.44 125 ALA A N 1
ATOM 899 C CA . ALA A 1 125 ? 21.438 19.234 -2.217 1 93.44 125 ALA A CA 1
ATOM 900 C C . ALA A 1 125 ? 20.719 20.469 -2.75 1 93.44 125 ALA A C 1
ATOM 902 O O . ALA A 1 125 ? 19.75 20.359 -3.514 1 93.44 125 ALA A O 1
ATOM 903 N N . PRO A 1 126 ? 21.203 21.609 -2.309 1 93.94 126 PRO A N 1
ATOM 904 C CA . PRO A 1 126 ? 20.547 22.875 -2.693 1 93.94 126 PRO A CA 1
ATOM 905 C C . PRO A 1 126 ? 20.359 23 -4.203 1 93.94 126 PRO A C 1
ATOM 907 O O . PRO A 1 126 ? 19.328 23.516 -4.66 1 93.94 126 PRO A O 1
ATOM 910 N N . ALA A 1 127 ? 21.297 22.469 -4.941 1 93.81 127 ALA A N 1
ATOM 911 C CA . ALA A 1 127 ? 21.281 22.625 -6.391 1 93.81 127 ALA A CA 1
ATOM 912 C C . ALA A 1 127 ? 20.094 21.875 -7.004 1 93.81 127 ALA A C 1
ATOM 914 O O . ALA A 1 127 ? 19.594 22.266 -8.062 1 93.81 127 ALA A O 1
ATOM 915 N N . ALA A 1 128 ? 19.562 20.859 -6.316 1 92.94 128 ALA A N 1
ATOM 916 C CA . ALA A 1 128 ? 18.5 20.016 -6.879 1 92.94 128 ALA A CA 1
ATOM 917 C C . ALA A 1 128 ? 17.125 20.484 -6.422 1 92.94 128 ALA A C 1
ATOM 919 O O . ALA A 1 128 ? 16.109 20.047 -6.961 1 92.94 128 ALA A O 1
ATOM 920 N N . ARG A 1 129 ? 17.016 21.469 -5.523 1 95.5 129 ARG A N 1
ATOM 921 C CA . ARG A 1 129 ? 15.781 21.812 -4.832 1 95.5 129 ARG A CA 1
ATOM 922 C C . ARG A 1 129 ? 14.836 22.578 -5.754 1 95.5 129 ARG A C 1
ATOM 924 O O . ARG A 1 129 ? 13.641 22.266 -5.824 1 95.5 129 ARG A O 1
ATOM 931 N N . PRO A 1 130 ? 15.328 23.469 -6.602 1 95.19 130 PRO A N 1
ATOM 932 C CA . PRO A 1 130 ? 14.406 24.281 -7.402 1 95.19 130 PRO A CA 1
ATOM 933 C C . PRO A 1 130 ? 13.625 23.453 -8.414 1 95.19 130 PRO A C 1
ATOM 935 O O . PRO A 1 130 ? 12.43 23.688 -8.617 1 95.19 130 PRO A O 1
ATOM 938 N N . ARG A 1 131 ? 14.25 22.5 -9 1 95.12 131 ARG A N 1
ATOM 939 C CA . ARG A 1 131 ? 13.562 21.672 -9.992 1 95.12 131 ARG A CA 1
ATOM 940 C C . ARG A 1 131 ? 12.43 20.875 -9.359 1 95.12 131 ARG A C 1
ATOM 942 O O . ARG A 1 131 ? 11.328 20.812 -9.906 1 95.12 131 ARG A O 1
ATOM 949 N N . LEU A 1 132 ? 12.648 20.328 -8.234 1 96.25 132 LEU A N 1
ATOM 950 C CA . LEU A 1 132 ? 11.625 19.547 -7.547 1 96.25 132 LEU A CA 1
ATOM 951 C C . LEU A 1 132 ? 10.5 20.438 -7.051 1 96.25 132 LEU A C 1
ATOM 953 O O . LEU A 1 132 ? 9.32 20.078 -7.137 1 96.25 132 LEU A O 1
ATOM 957 N N . ALA A 1 133 ? 10.852 21.594 -6.57 1 94.94 133 ALA A N 1
ATOM 958 C CA . ALA A 1 133 ? 9.844 22.547 -6.105 1 94.94 133 ALA A CA 1
ATOM 959 C C . ALA A 1 133 ? 8.938 22.984 -7.25 1 94.94 133 ALA A C 1
ATOM 961 O O . ALA A 1 133 ? 7.719 23.078 -7.078 1 94.94 133 ALA A O 1
ATOM 962 N N . ALA A 1 134 ? 9.516 23.203 -8.398 1 95.62 134 ALA A N 1
ATOM 963 C CA . ALA A 1 134 ? 8.75 23.609 -9.57 1 95.62 134 ALA A CA 1
ATOM 964 C C . ALA A 1 134 ? 7.785 22.516 -10 1 95.62 134 ALA A C 1
ATOM 966 O O . ALA A 1 134 ? 6.629 22.781 -10.336 1 95.62 134 ALA A O 1
ATOM 967 N N . LEU A 1 135 ? 8.281 21.312 -9.953 1 95.69 135 LEU A N 1
ATOM 968 C CA . LEU A 1 135 ? 7.438 20.172 -10.281 1 95.69 135 LEU A CA 1
ATOM 969 C C . LEU A 1 135 ? 6.262 20.062 -9.32 1 95.69 135 LEU A C 1
ATOM 971 O O . LEU A 1 135 ? 5.117 19.875 -9.75 1 95.69 135 LEU A O 1
ATOM 975 N N . ALA A 1 136 ? 6.512 20.188 -8.047 1 95.19 136 ALA A N 1
ATOM 976 C CA . ALA A 1 136 ? 5.473 20.109 -7.031 1 95.19 136 ALA A CA 1
ATOM 977 C C . ALA A 1 136 ? 4.43 21.203 -7.227 1 95.19 136 ALA A C 1
ATOM 979 O O . ALA A 1 136 ? 3.225 20.953 -7.164 1 95.19 136 ALA A O 1
ATOM 980 N N . ASP A 1 137 ? 4.879 22.375 -7.539 1 92.56 137 ASP A N 1
ATOM 981 C CA . ASP A 1 137 ? 3.992 23.516 -7.75 1 92.56 137 ASP A CA 1
ATOM 982 C C . ASP A 1 137 ? 3.059 23.281 -8.938 1 92.56 137 ASP A C 1
ATOM 984 O O . ASP A 1 137 ? 1.863 23.562 -8.859 1 92.56 137 ASP A O 1
ATOM 988 N N . GLN A 1 138 ? 3.561 22.75 -9.922 1 94 138 GLN A N 1
ATOM 989 C CA . GLN A 1 138 ? 2.773 22.453 -11.117 1 94 138 GLN A CA 1
ATOM 990 C C . GLN A 1 138 ? 1.666 21.438 -10.812 1 94 138 GLN A C 1
ATOM 992 O O . GLN A 1 138 ? 0.59 21.5 -11.406 1 94 138 GLN A O 1
ATOM 997 N N . LEU A 1 139 ? 1.942 20.594 -9.836 1 93.31 139 LEU A N 1
ATOM 998 C CA . LEU A 1 139 ? 1 19.531 -9.492 1 93.31 139 LEU A CA 1
ATOM 999 C C . LEU A 1 139 ? 0.098 19.969 -8.344 1 93.31 139 LEU A C 1
ATOM 1001 O O . LEU A 1 139 ? -0.747 19.188 -7.887 1 93.31 139 LEU A O 1
ATOM 1005 N N . GLY A 1 140 ? 0.265 21.141 -7.824 1 91.75 140 GLY A N 1
ATOM 1006 C CA . GLY A 1 140 ? -0.505 21.578 -6.676 1 91.75 140 GLY A CA 1
ATOM 1007 C C . GLY A 1 140 ? -0.121 20.875 -5.391 1 91.75 140 GLY A C 1
ATOM 1008 O O . GLY A 1 140 ? -0.973 20.625 -4.535 1 91.75 140 GLY A O 1
ATOM 1009 N N . ARG A 1 141 ? 1.13 20.516 -5.324 1 94.62 141 ARG A N 1
ATOM 1010 C CA . ARG A 1 141 ? 1.674 19.797 -4.176 1 94.62 141 ARG A CA 1
ATOM 1011 C C . ARG A 1 141 ? 2.791 20.594 -3.512 1 94.62 141 ARG A C 1
ATOM 1013 O O . ARG A 1 141 ? 3.078 21.719 -3.912 1 94.62 141 ARG A O 1
ATOM 1020 N N . ARG A 1 142 ? 3.436 20 -2.465 1 93.94 142 ARG A N 1
ATOM 1021 C CA . ARG A 1 142 ? 4.391 20.781 -1.684 1 93.94 142 ARG A CA 1
ATOM 1022 C C . ARG A 1 142 ? 5.66 19.984 -1.41 1 93.94 142 ARG A C 1
ATOM 1024 O O . ARG A 1 142 ? 5.598 18.781 -1.16 1 93.94 142 ARG A O 1
ATOM 1031 N N . VAL A 1 143 ? 6.746 20.734 -1.415 1 94.94 143 VAL A N 1
ATOM 1032 C CA . VAL A 1 143 ? 8.023 20.156 -1.002 1 94.94 143 VAL A CA 1
ATOM 1033 C C . VAL A 1 143 ? 8.484 20.812 0.295 1 94.94 143 VAL A C 1
ATOM 1035 O O . VAL A 1 143 ? 8.477 22.031 0.415 1 94.94 143 VAL A O 1
ATOM 1038 N N . LEU A 1 144 ? 8.766 20.016 1.248 1 93.25 144 LEU A N 1
ATOM 1039 C CA . LEU A 1 144 ? 9.445 20.453 2.459 1 93.25 144 LEU A CA 1
ATOM 1040 C C . LEU A 1 144 ? 10.867 19.891 2.516 1 93.25 144 LEU A C 1
ATOM 1042 O O . LEU A 1 144 ? 11.055 18.672 2.432 1 93.25 144 LEU A O 1
ATOM 1046 N N . PHE A 1 145 ? 11.82 20.703 2.627 1 91.12 145 PHE A N 1
ATOM 1047 C CA . PHE A 1 145 ? 13.188 20.219 2.561 1 91.12 145 PHE A CA 1
ATOM 1048 C C . PHE A 1 145 ? 13.703 19.859 3.951 1 91.12 145 PHE A C 1
ATOM 1050 O O . PHE A 1 145 ? 14.922 19.781 4.168 1 91.12 145 PHE A O 1
ATOM 1057 N N . HIS A 1 146 ? 12.727 19.734 4.805 1 85.25 146 HIS A N 1
ATOM 1058 C CA . HIS A 1 146 ? 12.961 19.172 6.129 1 85.25 146 HIS A CA 1
ATOM 1059 C C . HIS A 1 146 ? 11.742 18.406 6.621 1 85.25 146 HIS A C 1
ATOM 1061 O O . HIS A 1 146 ? 10.609 18.734 6.273 1 85.25 146 HIS A O 1
ATOM 1067 N N . ARG A 1 147 ? 12.023 17.297 7.359 1 87.75 147 ARG A N 1
ATOM 1068 C CA . ARG A 1 147 ? 10.938 16.531 7.949 1 87.75 147 ARG A CA 1
ATOM 1069 C C . ARG A 1 147 ? 10.531 17.094 9.305 1 87.75 147 ARG A C 1
ATOM 1071 O O . ARG A 1 147 ? 11.352 17.141 10.227 1 87.75 147 ARG A O 1
ATOM 1078 N N . PRO A 1 148 ? 9.344 17.516 9.461 1 85.31 148 PRO A N 1
ATOM 1079 C CA . PRO A 1 148 ? 8.906 18.016 10.766 1 85.31 148 PRO A CA 1
ATOM 1080 C C . PRO A 1 148 ? 8.75 16.906 11.805 1 85.31 148 PRO A C 1
ATOM 1082 O O . PRO A 1 148 ? 8.625 15.734 11.445 1 85.31 148 PRO A O 1
ATOM 1085 N N . PRO A 1 149 ? 8.836 17.344 13.125 1 89.94 149 PRO A N 1
ATOM 1086 C CA . PRO A 1 149 ? 8.523 16.359 14.156 1 89.94 149 PRO A CA 1
ATOM 1087 C C . PRO A 1 149 ? 7.094 15.828 14.062 1 89.94 149 PRO A C 1
ATOM 1089 O O . PRO A 1 149 ? 6.18 16.578 13.711 1 89.94 149 PRO A O 1
ATOM 1092 N N . ALA A 1 150 ? 6.906 14.57 14.281 1 95.62 150 ALA A N 1
ATOM 1093 C CA . ALA A 1 150 ? 5.605 13.914 14.18 1 95.62 150 ALA A CA 1
ATOM 1094 C C . ALA A 1 150 ? 5.387 12.953 15.344 1 95.62 150 ALA A C 1
ATOM 1096 O O . ALA A 1 150 ? 6.328 12.312 15.812 1 95.62 150 ALA A O 1
ATOM 1097 N N . LEU A 1 151 ? 4.16 12.867 15.82 1 96.38 151 LEU A N 1
ATOM 1098 C CA . LEU A 1 151 ? 3.818 11.891 16.844 1 96.38 151 LEU A CA 1
ATOM 1099 C C . LEU A 1 151 ? 3.77 10.484 16.25 1 96.38 151 LEU A C 1
ATOM 1101 O O . LEU A 1 151 ? 3.016 10.227 15.305 1 96.38 151 LEU A O 1
ATOM 1105 N N . ASP A 1 152 ? 4.543 9.688 16.859 1 97.69 152 ASP A N 1
ATOM 1106 C CA . ASP A 1 152 ? 4.555 8.297 16.422 1 97.69 152 ASP A CA 1
ATOM 1107 C C . ASP A 1 152 ? 3.332 7.543 16.938 1 97.69 152 ASP A C 1
ATOM 1109 O O . ASP A 1 152 ? 3.174 7.367 18.156 1 97.69 152 ASP A O 1
ATOM 1113 N N . LEU A 1 153 ? 2.527 7.02 16.016 1 97.75 153 LEU A N 1
ATOM 1114 C CA . LEU A 1 153 ? 1.314 6.324 16.438 1 97.75 153 LEU A CA 1
ATOM 1115 C C . LEU A 1 153 ? 1.603 4.855 16.734 1 97.75 153 LEU A C 1
ATOM 1117 O O . LEU A 1 153 ? 0.791 4.176 17.375 1 97.75 153 LEU A O 1
ATOM 1121 N N . GLY A 1 154 ? 2.715 4.375 16.297 1 94.31 154 GLY A N 1
ATOM 1122 C CA . GLY A 1 154 ? 3.062 2.967 16.359 1 94.31 154 GLY A CA 1
ATOM 1123 C C . GLY A 1 154 ? 2.883 2.381 17.75 1 94.31 154 GLY A C 1
ATOM 1124 O O . GLY A 1 154 ? 2.156 1.399 17.922 1 94.31 154 GLY A O 1
ATOM 1125 N N . PRO A 1 155 ? 3.398 3.002 18.719 1 93.19 155 PRO A N 1
ATOM 1126 C CA . PRO A 1 155 ? 3.369 2.441 20.078 1 93.19 155 PRO A CA 1
ATOM 1127 C C . PRO A 1 155 ? 2.078 2.771 20.828 1 93.19 155 PRO A C 1
ATOM 1129 O O . PRO A 1 155 ? 1.886 2.326 21.953 1 93.19 155 PRO A O 1
ATOM 1132 N N . LEU A 1 156 ? 1.156 3.498 20.219 1 93.94 156 LEU A N 1
ATOM 1133 C CA . LEU A 1 156 ? -0.02 3.982 20.938 1 93.94 156 LEU A CA 1
ATOM 1134 C C . LEU A 1 156 ? -1.185 3.01 20.797 1 93.94 156 LEU A C 1
ATOM 1136 O O . LEU A 1 156 ? -1.411 2.465 19.703 1 93.94 156 LEU A O 1
ATOM 1140 N N . ALA A 1 157 ? -1.855 2.746 21.812 1 91.75 157 ALA A N 1
ATOM 1141 C CA . ALA A 1 157 ? -2.957 1.788 21.844 1 91.75 157 ALA A CA 1
ATOM 1142 C C . ALA A 1 157 ? -4.172 2.33 21.094 1 91.75 157 ALA A C 1
ATOM 1144 O O . ALA A 1 157 ? -4.859 1.584 20.391 1 91.75 157 ALA A O 1
ATOM 1145 N N . ASP A 1 158 ? -4.434 3.637 21.328 1 95 158 ASP A N 1
ATOM 1146 C CA . ASP A 1 158 ? -5.582 4.273 20.703 1 95 158 ASP A CA 1
ATOM 1147 C C . ASP A 1 158 ? -5.145 5.43 19.797 1 95 158 ASP A C 1
ATOM 1149 O O . ASP A 1 158 ? -5.062 6.574 20.25 1 95 158 ASP A O 1
ATOM 1153 N N . ALA A 1 159 ? -4.914 5.145 18.562 1 96.31 159 ALA A N 1
ATOM 1154 C CA . ALA A 1 159 ? -4.391 6.109 17.594 1 96.31 159 ALA A CA 1
ATOM 1155 C C . ALA A 1 159 ? -5.383 7.246 17.359 1 96.31 159 ALA A C 1
ATOM 1157 O O . ALA A 1 159 ? -4.988 8.406 17.219 1 96.31 159 ALA A O 1
ATOM 1158 N N . GLU A 1 160 ? -6.637 6.883 17.266 1 94.81 160 GLU A N 1
ATOM 1159 C CA . GLU A 1 160 ? -7.641 7.918 17.031 1 94.81 160 GLU A CA 1
ATOM 1160 C C . GLU A 1 160 ? -7.68 8.922 18.188 1 94.81 160 GLU A C 1
ATOM 1162 O O . GLU A 1 160 ? -7.711 10.133 17.969 1 94.81 160 GLU A O 1
ATOM 1167 N N . ALA A 1 161 ? -7.707 8.406 19.359 1 94.88 161 ALA A N 1
ATOM 1168 C CA . ALA A 1 161 ? -7.699 9.273 20.531 1 94.88 161 ALA A CA 1
ATOM 1169 C C . ALA A 1 161 ? -6.453 10.156 20.547 1 94.88 161 ALA A C 1
ATOM 1171 O O . ALA A 1 161 ? -6.52 11.328 20.906 1 94.88 161 ALA A O 1
ATOM 1172 N N . ALA A 1 162 ? -5.336 9.602 20.219 1 96.38 162 ALA A N 1
ATOM 1173 C CA . ALA A 1 162 ? -4.082 10.352 20.188 1 96.38 162 ALA A CA 1
ATOM 1174 C C . ALA A 1 162 ? -4.152 11.492 19.172 1 96.38 162 ALA A C 1
ATOM 1176 O O . ALA A 1 162 ? -3.74 12.617 19.469 1 96.38 162 ALA A O 1
ATOM 1177 N N . CYS A 1 163 ? -4.645 11.211 18.062 1 96.5 163 CYS A N 1
ATOM 1178 C CA . CYS A 1 163 ? -4.812 12.234 17.047 1 96.5 163 CYS A CA 1
ATOM 1179 C C . CYS A 1 163 ? -5.746 13.336 17.531 1 96.5 163 CYS A C 1
ATOM 1181 O O . CYS A 1 163 ? -5.469 14.523 17.344 1 96.5 163 CYS A O 1
ATOM 1183 N N . LEU A 1 164 ? -6.84 12.938 18.125 1 93.94 164 LEU A N 1
ATOM 1184 C CA . LEU A 1 164 ? -7.816 13.898 18.609 1 93.94 164 LEU A CA 1
ATOM 1185 C C . LEU A 1 164 ? -7.199 14.82 19.656 1 93.94 164 LEU A C 1
ATOM 1187 O O . LEU A 1 164 ? -7.457 16.031 19.656 1 93.94 164 LEU A O 1
ATOM 1191 N N . ARG A 1 165 ? -6.414 14.266 20.453 1 94.19 165 ARG A N 1
ATOM 1192 C CA . ARG A 1 165 ? -5.754 15.07 21.484 1 94.19 165 ARG A CA 1
ATOM 1193 C C . ARG A 1 165 ? -4.828 16.109 20.859 1 94.19 165 ARG A C 1
ATOM 1195 O O . ARG A 1 165 ? -4.723 17.234 21.344 1 94.19 165 ARG A O 1
ATOM 1202 N N . LEU A 1 166 ? -4.145 15.727 19.797 1 92.94 166 LEU A N 1
ATOM 1203 C CA . LEU A 1 166 ? -3.268 16.656 19.094 1 92.94 166 LEU A CA 1
ATOM 1204 C C . LEU A 1 166 ? -4.066 17.797 18.469 1 92.94 166 LEU A C 1
ATOM 1206 O O . LEU A 1 166 ? -3.607 18.938 18.453 1 92.94 166 LEU A O 1
ATOM 1210 N N . LEU A 1 167 ? -5.246 17.406 18.016 1 92.06 167 LEU A N 1
ATOM 1211 C CA . LEU A 1 167 ? -6.055 18.359 17.266 1 92.06 167 LEU A CA 1
ATOM 1212 C C . LEU A 1 167 ? -6.855 19.25 18.219 1 92.06 167 LEU A C 1
ATOM 1214 O O . LEU A 1 167 ? -7.199 20.391 17.859 1 92.06 167 LEU A O 1
ATOM 1218 N N . LEU A 1 168 ? -7.223 18.672 19.312 1 88.94 168 LEU A N 1
ATOM 1219 C CA . LEU A 1 168 ? -8.016 19.391 20.297 1 88.94 168 LEU A CA 1
ATOM 1220 C C . LEU A 1 168 ? -7.293 19.422 21.641 1 88.94 168 LEU A C 1
ATOM 1222 O O . LEU A 1 168 ? -7.766 18.844 22.625 1 88.94 168 LEU A O 1
ATOM 1226 N N . PRO A 1 169 ? -6.152 20.047 21.688 1 73.62 169 PRO A N 1
ATOM 1227 C CA . PRO A 1 169 ? -5.363 20.016 22.922 1 73.62 169 PRO A CA 1
ATOM 1228 C C . PRO A 1 169 ? -6.148 20.5 24.141 1 73.62 169 PRO A C 1
ATOM 1230 O O . PRO A 1 169 ? -5.871 20.062 25.266 1 73.62 169 PRO A O 1
ATOM 1233 N N . ASP A 1 170 ? -6.977 21.344 23.984 1 68.88 170 ASP A N 1
ATOM 1234 C CA . ASP A 1 170 ? -7.758 21.859 25.094 1 68.88 170 ASP A CA 1
ATOM 1235 C C . ASP A 1 170 ? -9.086 21.125 25.234 1 68.88 170 ASP A C 1
ATOM 1237 O O . ASP A 1 170 ? -9.953 21.531 26.016 1 68.88 170 ASP A O 1
ATOM 1241 N N . GLY A 1 171 ? -9.328 20.016 24.422 1 55.41 171 GLY A N 1
ATOM 1242 C CA . GLY A 1 171 ? -10.617 19.344 24.5 1 55.41 171 GLY A CA 1
ATOM 1243 C C . GLY A 1 171 ? -10.789 18.516 25.766 1 55.41 171 GLY A C 1
ATOM 1244 O O . GLY A 1 171 ? -9.836 18.328 26.531 1 55.41 171 GLY A O 1
ATOM 1245 N N . PRO A 1 172 ? -12.164 18.109 26.109 1 49.81 172 PRO A N 1
ATOM 1246 C CA . PRO A 1 172 ? -12.422 17.453 27.406 1 49.81 172 PRO A CA 1
ATOM 1247 C C . PRO A 1 172 ? -11.703 16.125 27.531 1 49.81 172 PRO A C 1
ATOM 1249 O O . PRO A 1 172 ? -11.641 15.344 26.578 1 49.81 172 PRO A O 1
ATOM 1252 N N . GLY A 1 173 ? -10.477 16.031 27.938 1 39.19 173 GLY A N 1
ATOM 1253 C CA . GLY A 1 173 ? -9.938 14.734 28.328 1 39.19 173 GLY A CA 1
ATOM 1254 C C . GLY A 1 173 ? -10.938 13.867 29.078 1 39.19 173 GLY A C 1
ATOM 1255 O O . GLY A 1 173 ? -11.914 14.375 29.625 1 39.19 173 GLY A O 1
ATOM 1256 N N . MET B 1 1 ? -27.078 -29.531 -12.086 1 25.14 1 MET B N 1
ATOM 1257 C CA . MET B 1 1 ? -26.953 -28.828 -10.812 1 25.14 1 MET B CA 1
ATOM 1258 C C . MET B 1 1 ? -26 -27.641 -10.945 1 25.14 1 MET B C 1
ATOM 1260 O O . MET B 1 1 ? -24.828 -27.812 -11.266 1 25.14 1 MET B O 1
ATOM 1264 N N . THR B 1 2 ? -26.516 -26.469 -11.273 1 30.17 2 THR B N 1
ATOM 1265 C CA . THR B 1 2 ? -25.781 -25.234 -11.492 1 30.17 2 THR B CA 1
ATOM 1266 C C . THR B 1 2 ? -24.953 -24.859 -10.266 1 30.17 2 THR B C 1
ATOM 1268 O O . THR B 1 2 ? -25.484 -24.812 -9.148 1 30.17 2 THR B O 1
ATOM 1271 N N . ARG B 1 3 ? -23.766 -25.297 -10.211 1 29.75 3 ARG B N 1
ATOM 1272 C CA . ARG B 1 3 ? -22.938 -24.953 -9.07 1 29.75 3 ARG B CA 1
ATOM 1273 C C . ARG B 1 3 ? -23.062 -23.469 -8.727 1 29.75 3 ARG B C 1
ATOM 1275 O O . ARG B 1 3 ? -22.797 -22.609 -9.562 1 29.75 3 ARG B O 1
ATOM 1282 N N . LYS B 1 4 ? -24.062 -23.125 -7.938 1 35.03 4 LYS B N 1
ATOM 1283 C CA . LYS B 1 4 ? -24.156 -21.797 -7.363 1 35.03 4 LYS B CA 1
ATOM 1284 C C . LYS B 1 4 ? -22.797 -21.328 -6.809 1 35.03 4 LYS B C 1
ATOM 1286 O O . LYS B 1 4 ? -22.266 -21.953 -5.895 1 35.03 4 LYS B O 1
ATOM 1291 N N . GLY B 1 5 ? -22.062 -20.812 -7.68 1 34.66 5 GLY B N 1
ATOM 1292 C CA . GLY B 1 5 ? -20.781 -20.281 -7.238 1 34.66 5 GLY B CA 1
ATOM 1293 C C . GLY B 1 5 ? -20.844 -19.625 -5.875 1 34.66 5 GLY B C 1
ATOM 1294 O O . GLY B 1 5 ? -21.812 -18.922 -5.57 1 34.66 5 GLY B O 1
ATOM 1295 N N . ARG B 1 6 ? -20.266 -20.234 -4.902 1 38.34 6 ARG B N 1
ATOM 1296 C CA . ARG B 1 6 ? -20.281 -19.688 -3.547 1 38.34 6 ARG B CA 1
ATOM 1297 C C . ARG B 1 6 ? -19.984 -18.188 -3.555 1 38.34 6 ARG B C 1
ATOM 1299 O O . ARG B 1 6 ? -18.969 -17.75 -4.094 1 38.34 6 ARG B O 1
ATOM 1306 N N . VAL B 1 7 ? -21 -17.438 -3.506 1 41.56 7 VAL B N 1
ATOM 1307 C CA . VAL B 1 7 ? -20.891 -16 -3.348 1 41.56 7 VAL B CA 1
ATOM 1308 C C . VAL B 1 7 ? -19.906 -15.672 -2.223 1 41.56 7 VAL B C 1
ATOM 1310 O O . VAL B 1 7 ? -20.125 -16.047 -1.069 1 41.56 7 VAL B O 1
ATOM 1313 N N . VAL B 1 8 ? -18.641 -15.648 -2.537 1 45.16 8 VAL B N 1
ATOM 1314 C CA . VAL B 1 8 ? -17.625 -15.242 -1.576 1 45.16 8 VAL B CA 1
ATOM 1315 C C . VAL B 1 8 ? -17.969 -13.875 -0.992 1 45.16 8 VAL B C 1
ATOM 1317 O O . VAL B 1 8 ? -18.234 -12.93 -1.732 1 45.16 8 VAL B O 1
ATOM 1320 N N . ASN B 1 9 ? -18.359 -13.891 0.217 1 46.28 9 ASN B N 1
ATOM 1321 C CA . ASN B 1 9 ? -18.547 -12.633 0.93 1 46.28 9 ASN B CA 1
ATOM 1322 C C . ASN B 1 9 ? -17.281 -11.781 0.918 1 46.28 9 ASN B C 1
ATOM 1324 O O . ASN B 1 9 ? -16.359 -12.016 1.715 1 46.28 9 ASN B O 1
ATOM 1328 N N . VAL B 1 10 ? -17.094 -11.023 -0.068 1 50.75 10 VAL B N 1
ATOM 1329 C CA . VAL B 1 10 ? -15.961 -10.133 -0.285 1 50.75 10 VAL B CA 1
ATOM 1330 C C . VAL B 1 10 ? -15.75 -9.258 0.949 1 50.75 10 VAL B C 1
ATOM 1332 O O . VAL B 1 10 ? -14.625 -8.836 1.236 1 50.75 10 VAL B O 1
ATOM 1335 N N . ALA B 1 11 ? -16.812 -9.016 1.645 1 53.91 11 ALA B N 1
ATOM 1336 C CA . ALA B 1 11 ? -16.688 -8.234 2.873 1 53.91 11 ALA B CA 1
ATOM 1337 C C . ALA B 1 11 ? -15.828 -8.961 3.9 1 53.91 11 ALA B C 1
ATOM 1339 O O . ALA B 1 11 ? -15.156 -8.32 4.715 1 53.91 11 ALA B O 1
ATOM 1340 N N . ALA B 1 12 ? -15.859 -10.312 3.781 1 53 12 ALA B N 1
ATOM 1341 C CA . ALA B 1 12 ? -15.055 -11.117 4.699 1 53 12 ALA B CA 1
ATOM 1342 C C . ALA B 1 12 ? -13.57 -10.898 4.465 1 53 12 ALA B C 1
ATOM 1344 O O . ALA B 1 12 ? -12.766 -10.992 5.395 1 53 12 ALA B O 1
ATOM 1345 N N . LEU B 1 13 ? -13.266 -10.516 3.266 1 68.81 13 LEU B N 1
ATOM 1346 C CA . LEU B 1 13 ? -11.867 -10.273 2.934 1 68.81 13 LEU B CA 1
ATOM 1347 C C . LEU B 1 13 ? -11.328 -9.055 3.672 1 68.81 13 LEU B C 1
ATOM 1349 O O . LEU B 1 13 ? -10.125 -8.945 3.908 1 68.81 13 LEU B O 1
ATOM 1353 N N . ASP B 1 14 ? -12.18 -8.172 4.109 1 65.94 14 ASP B N 1
ATOM 1354 C CA . ASP B 1 14 ? -11.766 -6.918 4.73 1 65.94 14 ASP B CA 1
ATOM 1355 C C . ASP B 1 14 ? -11.766 -7.031 6.254 1 65.94 14 ASP B C 1
ATOM 1357 O O . ASP B 1 14 ? -11.289 -6.129 6.949 1 65.94 14 ASP B O 1
ATOM 1361 N N . ASN B 1 15 ? -12.445 -8.031 6.91 1 60.09 15 ASN B N 1
ATOM 1362 C CA . ASN B 1 15 ? -12.531 -8.258 8.352 1 60.09 15 ASN B CA 1
ATOM 1363 C C . ASN B 1 15 ? -11.867 -9.562 8.758 1 60.09 15 ASN B C 1
ATOM 1365 O O . ASN B 1 15 ? -12.539 -10.578 8.938 1 60.09 15 ASN B O 1
ATOM 1369 N N . CYS B 1 16 ? -10.656 -9.461 8.93 1 59.5 16 CYS B N 1
ATOM 1370 C CA . CYS B 1 16 ? -9.891 -10.68 9.18 1 59.5 16 CYS B CA 1
ATOM 1371 C C . CYS B 1 16 ? -10.172 -11.219 10.578 1 59.5 16 CYS B C 1
ATOM 1373 O O . CYS B 1 16 ? -9.703 -12.305 10.938 1 59.5 16 CYS B O 1
ATOM 1375 N N . VAL B 1 17 ? -10.727 -10.5 11.539 1 51.78 17 VAL B N 1
ATOM 1376 C CA . VAL B 1 17 ? -10.969 -10.953 12.906 1 51.78 17 VAL B CA 1
ATOM 1377 C C . VAL B 1 17 ? -12.086 -11.992 12.914 1 51.78 17 VAL B C 1
ATOM 1379 O O . VAL B 1 17 ? -12.133 -12.852 13.797 1 51.78 17 VAL B O 1
ATOM 1382 N N . ALA B 1 18 ? -13.141 -11.586 12.336 1 44.53 18 ALA B N 1
ATOM 1383 C CA . ALA B 1 18 ? -14.25 -12.508 12.562 1 44.53 18 ALA B CA 1
ATOM 1384 C C . ALA B 1 18 ? -13.875 -13.938 12.172 1 44.53 18 ALA B C 1
ATOM 1386 O O . ALA B 1 18 ? -12.734 -14.195 11.789 1 44.53 18 ALA B O 1
ATOM 1387 N N . GLU B 1 19 ? -14.883 -14.742 11.734 1 45.72 19 GLU B N 1
ATOM 1388 C CA . GLU B 1 19 ? -14.797 -16.172 11.461 1 45.72 19 GLU B CA 1
ATOM 1389 C C . GLU B 1 19 ? -13.703 -16.484 10.445 1 45.72 19 GLU B C 1
ATOM 1391 O O . GLU B 1 19 ? -13.727 -15.969 9.328 1 45.72 19 GLU B O 1
ATOM 1396 N N . LEU B 1 20 ? -12.523 -16.625 11.016 1 49.84 20 LEU B N 1
ATOM 1397 C CA . LEU B 1 20 ? -11.43 -17.141 10.188 1 49.84 20 LEU B CA 1
ATOM 1398 C C . LEU B 1 20 ? -11.969 -17.984 9.039 1 49.84 20 LEU B C 1
ATOM 1400 O O . LEU B 1 20 ? -12.578 -19.031 9.258 1 49.84 20 LEU B O 1
ATOM 1404 N N . PRO B 1 21 ? -12.273 -17.328 8.086 1 49.16 21 PRO B N 1
ATOM 1405 C CA . PRO B 1 21 ? -12.805 -18.172 7.004 1 49.16 21 PRO B CA 1
ATOM 1406 C C . PRO B 1 21 ? -12.031 -19.469 6.824 1 49.16 21 PRO B C 1
ATOM 1408 O O . PRO B 1 21 ? -10.852 -19.547 7.184 1 49.16 21 PRO B O 1
ATOM 1411 N N . ARG B 1 22 ? 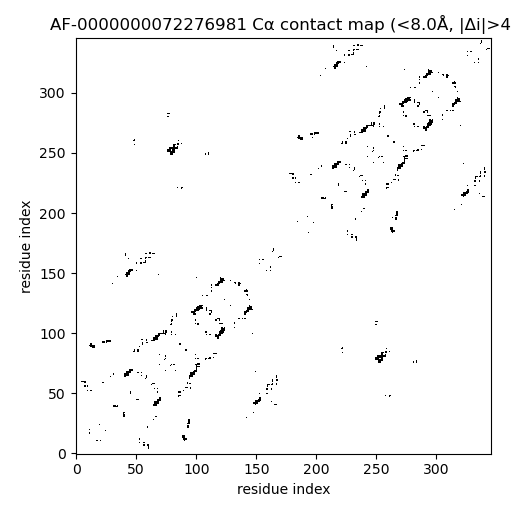-12.719 -20.547 6.754 1 49.78 22 ARG B N 1
ATOM 1412 C CA . ARG B 1 22 ? -12.234 -21.906 6.547 1 49.78 22 ARG B CA 1
ATOM 1413 C C . ARG B 1 22 ? -10.945 -21.906 5.734 1 49.78 22 ARG B C 1
ATOM 1415 O O . ARG B 1 22 ? -10.055 -22.734 5.965 1 49.78 22 ARG B O 1
ATOM 1422 N N . TRP B 1 23 ? -10.797 -20.891 4.949 1 49.97 23 TRP B N 1
ATOM 1423 C CA . TRP B 1 23 ? -9.625 -20.953 4.09 1 49.97 23 TRP B CA 1
ATOM 1424 C C . TRP B 1 23 ? -8.359 -20.594 4.867 1 49.97 23 TRP B C 1
ATOM 1426 O O . TRP B 1 23 ? -7.25 -20.938 4.453 1 49.97 23 TRP B O 1
ATOM 1436 N N . ARG B 1 24 ? -8.531 -19.812 5.91 1 53.69 24 ARG B N 1
ATOM 1437 C CA . ARG B 1 24 ? -7.359 -19.453 6.703 1 53.69 24 ARG B CA 1
ATOM 1438 C C . ARG B 1 24 ? -6.723 -20.688 7.336 1 53.69 24 ARG B C 1
ATOM 1440 O O . ARG B 1 24 ? -5.57 -20.641 7.77 1 53.69 24 ARG B O 1
ATOM 1447 N N . MET B 1 25 ? -7.547 -21.688 7.289 1 50.97 25 MET B N 1
ATOM 1448 C CA . MET B 1 25 ? -7.031 -22.938 7.836 1 50.97 25 MET B CA 1
ATOM 1449 C C . MET B 1 25 ? -6.258 -23.719 6.777 1 50.97 25 MET B C 1
ATOM 1451 O O . MET B 1 25 ? -5.645 -24.75 7.082 1 50.97 25 MET B O 1
ATOM 1455 N N . MET B 1 26 ? -6.324 -23.219 5.59 1 56.31 26 MET B N 1
ATOM 1456 C CA . MET B 1 26 ? -5.648 -23.953 4.52 1 56.31 26 MET B CA 1
ATOM 1457 C C . MET B 1 26 ? -4.164 -23.594 4.48 1 56.31 26 MET B C 1
ATOM 1459 O O . MET B 1 26 ? -3.789 -22.438 4.676 1 56.31 26 MET B O 1
ATOM 1463 N N . SER B 1 27 ? -3.369 -24.547 4.434 1 60.38 27 SER B N 1
ATOM 1464 C CA . SER B 1 27 ? -1.932 -24.344 4.289 1 60.38 27 SER B CA 1
ATOM 1465 C C . SER B 1 27 ? -1.597 -23.703 2.949 1 60.38 27 SER B C 1
ATOM 1467 O O . SER B 1 27 ? -2.311 -23.891 1.964 1 60.38 27 SER B O 1
ATOM 1469 N N . LYS B 1 28 ? -0.677 -22.859 2.984 1 64 28 LYS B N 1
ATOM 1470 C CA . LYS B 1 28 ? -0.152 -22.328 1.734 1 64 28 LYS B CA 1
ATOM 1471 C C . LYS B 1 28 ? 0.307 -23.438 0.802 1 64 28 LYS B C 1
ATOM 1473 O O . LYS B 1 28 ? 0.988 -24.375 1.232 1 64 28 LYS B O 1
ATOM 1478 N N . PRO B 1 29 ? -0.269 -23.531 -0.381 1 59.91 29 PRO B N 1
ATOM 1479 C CA . PRO B 1 29 ? 0.227 -24.516 -1.334 1 59.91 29 PRO B CA 1
ATOM 1480 C C . PRO B 1 29 ? 1.723 -24.391 -1.605 1 59.91 29 PRO B C 1
ATOM 1482 O O . PRO B 1 29 ? 2.311 -23.328 -1.337 1 59.91 29 PRO B O 1
ATOM 1485 N N . PRO B 1 30 ? 2.24 -25.516 -1.96 1 67 30 PRO B N 1
ATOM 1486 C CA . PRO B 1 30 ? 3.613 -25.359 -2.451 1 67 30 PRO B CA 1
ATOM 1487 C C . PRO B 1 30 ? 3.744 -24.281 -3.52 1 67 30 PRO B C 1
ATOM 1489 O O . PRO B 1 30 ? 2.76 -23.938 -4.184 1 67 30 PRO B O 1
ATOM 1492 N N . PHE B 1 31 ? 4.84 -23.547 -3.504 1 71.25 31 PHE B N 1
ATOM 1493 C CA . PHE B 1 31 ? 5.098 -22.547 -4.527 1 71.25 31 PHE B CA 1
ATOM 1494 C C . PHE B 1 31 ? 4.848 -23.109 -5.918 1 71.25 31 PHE B C 1
ATOM 1496 O O . PHE B 1 31 ? 4.996 -24.312 -6.137 1 71.25 31 PHE B O 1
ATOM 1503 N N . PRO B 1 32 ? 4.219 -22.172 -6.711 1 63.12 32 PRO B N 1
ATOM 1504 C CA . PRO B 1 32 ? 3.787 -22.641 -8.031 1 63.12 32 PRO B CA 1
ATOM 1505 C C . PRO B 1 32 ? 4.824 -23.516 -8.719 1 63.12 32 PRO B C 1
ATOM 1507 O O . PRO B 1 32 ? 6.027 -23.266 -8.617 1 63.12 32 PRO B O 1
ATOM 1510 N N . ASP B 1 33 ? 4.223 -24.5 -9.219 1 63.56 33 ASP B N 1
ATOM 1511 C CA . ASP B 1 33 ? 4.93 -25.5 -10.023 1 63.56 33 ASP B CA 1
ATOM 1512 C C . ASP B 1 33 ? 5.656 -24.844 -11.195 1 63.56 33 ASP B C 1
ATOM 1514 O O . ASP B 1 33 ? 5.285 -23.75 -11.633 1 63.56 33 ASP B O 1
ATOM 1518 N N . PRO B 1 34 ? 6.762 -25.422 -11.516 1 59.38 34 PRO B N 1
ATOM 1519 C CA . PRO B 1 34 ? 7.422 -24.938 -12.734 1 59.38 34 PRO B CA 1
ATOM 1520 C C . PRO B 1 34 ? 6.453 -24.766 -13.898 1 59.38 34 PRO B C 1
ATOM 1522 O O . PRO B 1 34 ? 5.418 -25.438 -13.961 1 59.38 34 PRO B O 1
ATOM 1525 N N . PRO B 1 35 ? 6.605 -23.641 -14.602 1 56.94 35 PRO B N 1
ATOM 1526 C CA . PRO B 1 35 ? 5.734 -23.359 -15.742 1 56.94 35 PRO B CA 1
ATOM 1527 C C . PRO B 1 35 ? 5.395 -24.609 -16.547 1 56.94 35 PRO B C 1
ATOM 1529 O O . PRO B 1 35 ? 4.34 -24.672 -17.188 1 56.94 35 PRO B O 1
ATOM 1532 N N . ASN B 1 36 ? 6.176 -25.578 -16.469 1 58.69 36 ASN B N 1
ATOM 1533 C CA . ASN B 1 36 ? 5.961 -26.75 -17.312 1 58.69 36 ASN B CA 1
ATOM 1534 C C . ASN B 1 36 ? 5.113 -27.797 -16.594 1 58.69 36 ASN B C 1
ATOM 1536 O O . ASN B 1 36 ? 4.906 -28.891 -17.125 1 58.69 36 ASN B O 1
ATOM 1540 N N . ALA B 1 37 ? 4.691 -27.375 -15.57 1 64.81 37 ALA B N 1
ATOM 1541 C CA . ALA B 1 37 ? 3.822 -28.328 -14.883 1 64.81 37 ALA B CA 1
ATOM 1542 C C . ALA B 1 37 ? 2.488 -28.484 -15.609 1 64.81 37 ALA B C 1
ATOM 1544 O O . ALA B 1 37 ? 2.059 -27.578 -16.328 1 64.81 37 ALA B O 1
ATOM 1545 N N . PRO B 1 38 ? 1.9 -29.75 -15.719 1 59.41 38 PRO B N 1
ATOM 1546 C CA . PRO B 1 38 ? 0.649 -29.984 -16.438 1 59.41 38 PRO B CA 1
ATOM 1547 C C . PRO B 1 38 ? -0.436 -28.969 -16.094 1 59.41 38 PRO B C 1
ATOM 1549 O O . PRO B 1 38 ? -1.245 -28.609 -16.953 1 59.41 38 PRO B O 1
ATOM 1552 N N . SER B 1 39 ? -0.484 -28.516 -14.891 1 66.06 39 SER B N 1
ATOM 1553 C CA . SER B 1 39 ? -1.448 -27.5 -14.484 1 66.06 39 SER B CA 1
ATOM 1554 C C . SER B 1 39 ? -0.767 -26.359 -13.742 1 66.06 39 SER B C 1
ATOM 1556 O O . SER B 1 39 ? -0.917 -26.234 -12.523 1 66.06 39 SER B O 1
ATOM 1558 N N . PRO B 1 40 ? -0.121 -25.625 -14.609 1 79.38 40 PRO B N 1
ATOM 1559 C CA . PRO B 1 40 ? 0.65 -24.578 -13.945 1 79.38 40 PRO B CA 1
ATOM 1560 C C . PRO B 1 40 ? -0.235 -23.531 -13.273 1 79.38 40 PRO B C 1
ATOM 1562 O O . PRO B 1 40 ? -1.34 -23.266 -13.75 1 79.38 40 PRO B O 1
ATOM 1565 N N . THR B 1 41 ? 0.102 -23.156 -12.133 1 87.81 41 THR B N 1
ATOM 1566 C CA . THR B 1 41 ? -0.595 -22.094 -11.43 1 87.81 41 THR B CA 1
ATOM 1567 C C . THR B 1 41 ? -0.617 -20.812 -12.266 1 87.81 41 THR B C 1
ATOM 1569 O O . THR B 1 41 ? 0.429 -20.344 -12.719 1 87.81 41 THR B O 1
ATOM 1572 N N . PRO B 1 42 ? -1.775 -20.328 -12.57 1 93.38 42 PRO B N 1
ATOM 1573 C CA . PRO B 1 42 ? -1.847 -19.109 -13.375 1 93.38 42 PRO B CA 1
ATOM 1574 C C . PRO B 1 42 ? -1.404 -17.859 -12.602 1 93.38 42 PRO B C 1
ATOM 1576 O O . PRO B 1 42 ? -1.373 -17.875 -11.367 1 93.38 42 PRO B O 1
ATOM 1579 N N . TRP B 1 43 ? -1.033 -16.891 -13.445 1 95.19 43 TRP B N 1
ATOM 1580 C CA . TRP B 1 43 ? -0.575 -15.617 -12.883 1 95.19 43 TRP B CA 1
ATOM 1581 C C . TRP B 1 43 ? -1.426 -14.461 -13.383 1 95.19 43 TRP B C 1
ATOM 1583 O O . TRP B 1 43 ? -1.808 -14.43 -14.555 1 95.19 43 TRP B O 1
ATOM 1593 N N . VAL B 1 44 ? -1.693 -13.523 -12.492 1 97.69 44 VAL B N 1
ATOM 1594 C CA . VAL B 1 44 ? -2.408 -12.312 -12.891 1 97.69 44 VAL B CA 1
ATOM 1595 C C . VAL B 1 44 ? -1.638 -11.078 -12.422 1 97.69 44 VAL B C 1
ATOM 1597 O O . VAL B 1 44 ? -1.051 -11.086 -11.336 1 97.69 44 VAL B O 1
ATOM 1600 N N . GLU B 1 45 ? -1.616 -10.094 -13.297 1 98.25 45 GLU B N 1
ATOM 1601 C CA . GLU B 1 45 ? -1.041 -8.797 -12.945 1 98.25 45 GLU B CA 1
ATOM 1602 C C . GLU B 1 45 ? -2.086 -7.883 -12.312 1 98.25 45 GLU B C 1
ATOM 1604 O O . GLU B 1 45 ? -3.16 -7.672 -12.875 1 98.25 45 GLU B O 1
ATOM 1609 N N . ILE B 1 46 ? -1.776 -7.375 -11.156 1 97.75 46 ILE B N 1
ATOM 1610 C CA . ILE B 1 46 ? -2.73 -6.555 -10.422 1 97.75 46 ILE B CA 1
ATOM 1611 C C . ILE B 1 46 ? -2.221 -5.117 -10.344 1 97.75 46 ILE B C 1
ATOM 1613 O O . ILE B 1 46 ? -1.013 -4.883 -10.25 1 97.75 46 ILE B O 1
ATOM 1617 N N . THR B 1 47 ? -3.182 -4.141 -10.32 1 96 47 THR B N 1
ATOM 1618 C CA . THR B 1 47 ? -2.797 -2.738 -10.227 1 96 47 THR B CA 1
ATOM 1619 C C . THR B 1 47 ? -3.588 -2.029 -9.133 1 96 47 THR B C 1
ATOM 1621 O O . THR B 1 47 ? -3.295 -0.882 -8.789 1 96 47 THR B O 1
ATOM 1624 N N . THR B 1 48 ? -4.562 -2.746 -8.57 1 93.38 48 THR B N 1
ATOM 1625 C CA . THR B 1 48 ? -5.402 -2.121 -7.559 1 93.38 48 THR B CA 1
ATOM 1626 C C . THR B 1 48 ? -5.723 -3.107 -6.441 1 93.38 48 THR B C 1
ATOM 1628 O O . THR B 1 48 ? -5.574 -4.32 -6.613 1 93.38 48 THR B O 1
ATOM 1631 N N . ARG B 1 49 ? -6.191 -2.527 -5.363 1 91.69 49 ARG B N 1
ATOM 1632 C CA . ARG B 1 49 ? -6.684 -3.357 -4.27 1 91.69 49 ARG B CA 1
ATOM 1633 C C . ARG B 1 49 ? -7.879 -4.191 -4.715 1 91.69 49 ARG B C 1
ATOM 1635 O O . ARG B 1 49 ? -8.047 -5.332 -4.273 1 91.69 49 ARG B O 1
ATOM 1642 N N . GLY B 1 50 ? -8.68 -3.605 -5.613 1 91.19 50 GLY B N 1
ATOM 1643 C CA . GLY B 1 50 ? -9.805 -4.332 -6.172 1 91.19 50 GLY B CA 1
ATOM 1644 C C . GLY B 1 50 ? -9.391 -5.582 -6.926 1 91.19 50 GLY B C 1
ATOM 1645 O O . GLY B 1 50 ? -10.055 -6.617 -6.832 1 91.19 50 GLY B O 1
ATOM 1646 N N . HIS B 1 51 ? -8.32 -5.457 -7.637 1 96.25 51 HIS B N 1
ATOM 1647 C CA . HIS B 1 51 ? -7.793 -6.621 -8.336 1 96.25 51 HIS B CA 1
ATOM 1648 C C . HIS B 1 51 ? -7.41 -7.727 -7.352 1 96.25 51 HIS B C 1
ATOM 1650 O O . HIS B 1 51 ? -7.703 -8.898 -7.59 1 96.25 51 HIS B O 1
ATOM 1656 N N . LEU B 1 52 ? -6.738 -7.352 -6.312 1 94.56 52 LEU B N 1
ATOM 1657 C CA . LEU B 1 52 ? -6.312 -8.32 -5.305 1 94.56 52 LEU B CA 1
ATOM 1658 C C . LEU B 1 52 ? -7.52 -9 -4.664 1 94.56 52 LEU B C 1
ATOM 1660 O O . LEU B 1 52 ? -7.52 -10.219 -4.477 1 94.56 52 LEU B O 1
ATOM 1664 N N . ARG B 1 53 ? -8.523 -8.234 -4.379 1 91.75 53 ARG B N 1
ATOM 1665 C CA . ARG B 1 53 ? -9.766 -8.781 -3.83 1 91.75 53 ARG B CA 1
ATOM 1666 C C . ARG B 1 53 ? -10.414 -9.758 -4.805 1 91.75 53 ARG B C 1
ATOM 1668 O O . ARG B 1 53 ? -10.883 -10.828 -4.402 1 91.75 53 ARG B O 1
ATOM 1675 N N . ALA B 1 54 ? -10.445 -9.367 -6.023 1 94.25 54 ALA B N 1
ATOM 1676 C CA . ALA B 1 54 ? -11.016 -10.211 -7.066 1 94.25 54 ALA B CA 1
ATOM 1677 C C . ALA B 1 54 ? -10.266 -11.539 -7.172 1 94.25 54 ALA B C 1
ATOM 1679 O O . ALA B 1 54 ? -10.891 -12.602 -7.273 1 94.25 54 ALA B O 1
ATOM 1680 N N . ALA B 1 55 ? -8.977 -11.445 -7.16 1 95.75 55 ALA B N 1
ATOM 1681 C CA . ALA B 1 55 ? -8.148 -12.648 -7.211 1 95.75 55 ALA B CA 1
ATOM 1682 C C . ALA B 1 55 ? -8.422 -13.547 -6.012 1 95.75 55 ALA B C 1
ATOM 1684 O O . ALA B 1 55 ? -8.547 -14.766 -6.16 1 95.75 55 ALA B O 1
ATOM 1685 N N . ALA B 1 56 ? -8.531 -12.977 -4.887 1 93.25 56 ALA B N 1
ATOM 1686 C CA . ALA B 1 56 ? -8.805 -13.734 -3.668 1 93.25 56 ALA B CA 1
ATOM 1687 C C . ALA B 1 56 ? -10.156 -14.445 -3.758 1 93.25 56 ALA B C 1
ATOM 1689 O O . ALA B 1 56 ? -10.258 -15.633 -3.428 1 93.25 56 ALA B O 1
ATOM 1690 N N . ALA B 1 57 ? -11.086 -13.719 -4.199 1 91.25 57 ALA B N 1
ATOM 1691 C CA . ALA B 1 57 ? -12.422 -14.281 -4.34 1 91.25 57 ALA B CA 1
ATOM 1692 C C . ALA B 1 57 ? -12.414 -15.469 -5.297 1 91.25 57 ALA B C 1
ATOM 1694 O O . ALA B 1 57 ? -13.047 -16.5 -5.023 1 91.25 57 ALA B O 1
ATOM 1695 N N . ALA B 1 58 ? -11.727 -15.32 -6.344 1 92.31 58 ALA B N 1
ATOM 1696 C CA . ALA B 1 58 ? -11.656 -16.391 -7.34 1 92.31 58 ALA B CA 1
ATOM 1697 C C . ALA B 1 58 ? -10.977 -17.625 -6.77 1 92.31 58 ALA B C 1
ATOM 1699 O O . ALA B 1 58 ? -11.422 -18.75 -7.016 1 92.31 58 ALA B O 1
ATOM 1700 N N . VAL B 1 59 ? -9.906 -17.438 -6.035 1 91.25 59 VAL B N 1
ATOM 1701 C CA . VAL B 1 59 ? -9.156 -18.531 -5.426 1 91.25 59 VAL B CA 1
ATOM 1702 C C . VAL B 1 59 ? -10.055 -19.297 -4.453 1 91.25 59 VAL B C 1
ATOM 1704 O O . VAL B 1 59 ? -10.039 -20.531 -4.422 1 91.25 59 VAL B O 1
ATOM 1707 N N . ILE B 1 60 ? -10.812 -18.578 -3.705 1 86.19 60 ILE B N 1
ATOM 1708 C CA . ILE B 1 60 ? -11.727 -19.188 -2.744 1 86.19 60 ILE B CA 1
ATOM 1709 C C . ILE B 1 60 ? -12.789 -19.984 -3.482 1 86.19 60 ILE B C 1
ATOM 1711 O O . ILE B 1 60 ? -13.055 -21.141 -3.143 1 86.19 60 ILE B O 1
ATOM 1715 N N . ALA B 1 61 ? -13.328 -19.375 -4.48 1 84.75 61 ALA B N 1
ATOM 1716 C CA . ALA B 1 61 ? -14.422 -20 -5.223 1 84.75 61 ALA B CA 1
ATOM 1717 C C . ALA B 1 61 ? -13.945 -21.234 -5.965 1 84.75 61 ALA B C 1
ATOM 1719 O O . ALA B 1 61 ? -14.641 -22.25 -6.008 1 84.75 61 ALA B O 1
ATOM 1720 N N . ALA B 1 62 ? -12.781 -21.156 -6.559 1 87.5 62 ALA B N 1
ATOM 1721 C CA . ALA B 1 62 ? -12.281 -22.234 -7.418 1 87.5 62 ALA B CA 1
ATOM 1722 C C . ALA B 1 62 ? -11.5 -23.266 -6.609 1 87.5 62 ALA B C 1
ATOM 1724 O O . ALA B 1 62 ? -11.227 -24.359 -7.09 1 87.5 62 ALA B O 1
ATOM 1725 N N . ALA B 1 63 ? -11.078 -22.844 -5.391 1 85.31 63 ALA B N 1
ATOM 1726 C CA . ALA B 1 63 ? -10.227 -23.688 -4.559 1 85.31 63 ALA B CA 1
ATOM 1727 C C . ALA B 1 63 ? -8.969 -24.109 -5.312 1 85.31 63 ALA B C 1
ATOM 1729 O O . ALA B 1 63 ? -8.586 -25.281 -5.281 1 85.31 63 ALA B O 1
ATOM 1730 N N . ARG B 1 64 ? -8.414 -23.234 -6.09 1 88.06 64 ARG B N 1
ATOM 1731 C CA . ARG B 1 64 ? -7.176 -23.422 -6.84 1 88.06 64 ARG B CA 1
ATOM 1732 C C . ARG B 1 64 ? -6.219 -22.25 -6.609 1 88.06 64 ARG B C 1
ATOM 1734 O O . ARG B 1 64 ? -6.656 -21.109 -6.414 1 88.06 64 ARG B O 1
ATOM 1741 N N . PRO B 1 65 ? -4.984 -22.516 -6.777 1 91.25 65 PRO B N 1
ATOM 1742 C CA . PRO B 1 65 ? -4.012 -21.453 -6.496 1 91.25 65 PRO B CA 1
ATOM 1743 C C . PRO B 1 65 ? -3.889 -20.453 -7.637 1 91.25 65 PRO B C 1
ATOM 1745 O O . PRO B 1 65 ? -4.16 -20.781 -8.797 1 91.25 65 PRO B O 1
ATOM 1748 N N . LEU B 1 66 ? -3.527 -19.281 -7.258 1 93.94 66 LEU B N 1
ATOM 1749 C CA . LEU B 1 66 ? -3.303 -18.156 -8.156 1 93.94 66 LEU B CA 1
ATOM 1750 C C . LEU B 1 66 ? -2.158 -17.281 -7.652 1 93.94 66 LEU B C 1
ATOM 1752 O O . LEU B 1 66 ? -1.936 -17.172 -6.445 1 93.94 66 LEU B O 1
ATOM 1756 N N . VAL B 1 67 ? -1.383 -16.734 -8.547 1 95.38 67 VAL B N 1
ATOM 1757 C CA . VAL B 1 67 ? -0.331 -15.805 -8.156 1 95.38 67 VAL B CA 1
ATOM 1758 C C . VAL B 1 67 ? -0.691 -14.398 -8.625 1 95.38 67 VAL B C 1
ATOM 1760 O O . VAL B 1 67 ? -0.974 -14.18 -9.805 1 95.38 67 VAL B O 1
ATOM 1763 N N . ALA B 1 68 ? -0.774 -13.453 -7.734 1 97.06 68 ALA B N 1
ATOM 1764 C CA . ALA B 1 68 ? -0.927 -12.039 -8.039 1 97.06 68 ALA B CA 1
ATOM 1765 C C . ALA B 1 68 ? 0.431 -11.352 -8.156 1 97.06 68 ALA B C 1
ATOM 1767 O O . ALA B 1 68 ? 1.202 -11.328 -7.191 1 97.06 68 ALA B O 1
ATOM 1768 N N . VAL B 1 69 ? 0.71 -10.773 -9.336 1 97.19 69 VAL B N 1
ATOM 1769 C CA . VAL B 1 69 ? 2.037 -10.234 -9.602 1 97.19 69 VAL B CA 1
ATOM 1770 C C . VAL B 1 69 ? 1.942 -8.727 -9.82 1 97.19 69 VAL B C 1
ATOM 1772 O O . VAL B 1 69 ? 0.933 -8.227 -10.328 1 97.19 69 VAL B O 1
ATOM 1775 N N . THR B 1 70 ? 2.998 -8.031 -9.422 1 97.88 70 THR B N 1
ATOM 1776 C CA . THR B 1 70 ? 3.086 -6.598 -9.703 1 97.88 70 THR B CA 1
ATOM 1777 C C . THR B 1 70 ? 3.293 -6.352 -11.195 1 97.88 70 THR B C 1
ATOM 1779 O O . THR B 1 70 ? 3.85 -7.195 -11.898 1 97.88 70 THR B O 1
ATOM 1782 N N . PRO B 1 71 ? 2.861 -5.172 -11.719 1 96.38 71 PRO B N 1
ATOM 1783 C CA . PRO B 1 71 ? 3.164 -4.855 -13.117 1 96.38 71 PRO B CA 1
ATOM 1784 C C . PRO B 1 71 ? 4.664 -4.789 -13.391 1 96.38 71 PRO B C 1
ATOM 1786 O O . PRO B 1 71 ? 5.441 -4.406 -12.516 1 96.38 71 PRO B O 1
ATOM 1789 N N . ALA B 1 72 ? 4.992 -5.141 -14.594 1 94.69 72 ALA B N 1
ATOM 1790 C CA . ALA B 1 72 ? 6.395 -5.16 -14.992 1 94.69 72 ALA B CA 1
ATOM 1791 C C . ALA B 1 72 ? 7.039 -3.789 -14.797 1 94.69 72 ALA B C 1
ATOM 1793 O O . ALA B 1 72 ? 6.488 -2.771 -15.227 1 94.69 72 ALA B O 1
ATOM 1794 N N . GLY B 1 73 ? 8.117 -3.756 -14.016 1 94.06 73 GLY B N 1
ATOM 1795 C CA . GLY B 1 73 ? 8.914 -2.553 -13.867 1 94.06 73 GLY B CA 1
ATOM 1796 C C . GLY B 1 73 ? 8.305 -1.543 -12.914 1 94.06 73 GLY B C 1
ATOM 1797 O O . GLY B 1 73 ? 8.891 -0.491 -12.656 1 94.06 73 GLY B O 1
ATOM 1798 N N . SER B 1 74 ? 7.207 -1.835 -12.359 1 96.19 74 SER B N 1
ATOM 1799 C CA . SER B 1 74 ? 6.484 -0.842 -11.57 1 96.19 74 SER B CA 1
ATOM 1800 C C . SER B 1 74 ? 7.188 -0.572 -10.25 1 96.19 74 SER B C 1
ATOM 1802 O O . SER B 1 74 ? 7.09 0.528 -9.695 1 96.19 74 SER B O 1
ATOM 1804 N N . ILE B 1 75 ? 7.953 -1.477 -9.766 1 96.19 75 ILE B N 1
ATOM 1805 C CA . ILE B 1 75 ? 8.531 -1.4 -8.422 1 96.19 75 ILE B CA 1
ATOM 1806 C C . ILE B 1 75 ? 9.625 -0.336 -8.391 1 96.19 75 ILE B C 1
ATOM 1808 O O . ILE B 1 75 ? 9.891 0.256 -7.348 1 96.19 75 ILE B O 1
ATOM 1812 N N . ASP B 1 76 ? 10.164 0.002 -9.531 1 93.19 76 ASP B N 1
ATOM 1813 C CA . ASP B 1 76 ? 11.148 1.077 -9.602 1 93.19 76 ASP B CA 1
ATOM 1814 C C . ASP B 1 76 ? 10.531 2.412 -9.188 1 93.19 76 ASP B C 1
ATOM 1816 O O . ASP B 1 76 ? 11.234 3.295 -8.688 1 93.19 76 ASP B O 1
ATOM 1820 N N . ARG B 1 77 ? 9.266 2.516 -9.336 1 94.06 77 ARG B N 1
ATOM 1821 C CA . ARG B 1 77 ? 8.586 3.76 -9.008 1 94.06 77 ARG B CA 1
ATOM 1822 C C . ARG B 1 77 ? 7.762 3.609 -7.73 1 94.06 77 ARG B C 1
ATOM 1824 O O . ARG B 1 77 ? 7.586 4.57 -6.98 1 94.06 77 ARG B O 1
ATOM 1831 N N . LEU B 1 78 ? 7.258 2.43 -7.512 1 96.56 78 LEU B N 1
ATOM 1832 C CA . LEU B 1 78 ? 6.32 2.227 -6.414 1 96.56 78 LEU B CA 1
ATOM 1833 C C . LEU B 1 78 ? 7.047 1.746 -5.16 1 96.56 78 LEU B C 1
ATOM 1835 O O . LEU B 1 78 ? 6.699 2.143 -4.047 1 96.56 78 LEU B O 1
ATOM 1839 N N . GLY B 1 79 ? 8.102 0.877 -5.406 1 96.88 79 GLY B N 1
ATOM 1840 C CA . GLY B 1 79 ? 8.758 0.181 -4.312 1 96.88 79 GLY B CA 1
ATOM 1841 C C . GLY B 1 79 ? 8.047 -1.097 -3.906 1 96.88 79 GLY B C 1
ATOM 1842 O O . GLY B 1 79 ? 6.859 -1.275 -4.199 1 96.88 79 GLY B O 1
ATOM 1843 N N . PRO B 1 80 ? 8.789 -1.948 -3.191 1 96.12 80 PRO B N 1
ATOM 1844 C CA . PRO B 1 80 ? 8.211 -3.25 -2.846 1 96.12 80 PRO B CA 1
ATOM 1845 C C . PRO B 1 80 ? 7.117 -3.148 -1.788 1 96.12 80 PRO B C 1
ATOM 1847 O O . PRO B 1 80 ? 6.297 -4.062 -1.651 1 96.12 80 PRO B O 1
ATOM 1850 N N . GLY B 1 81 ? 7.062 -2.07 -1.053 1 97.38 81 GLY B N 1
ATOM 1851 C CA . GLY B 1 81 ? 6.043 -1.901 -0.033 1 97.38 81 GLY B CA 1
ATOM 1852 C C . GLY B 1 81 ? 4.645 -1.754 -0.608 1 97.38 81 GLY B C 1
ATOM 1853 O O . GLY B 1 81 ? 3.654 -1.941 0.101 1 97.38 81 GLY B O 1
ATOM 1854 N N . TRP B 1 82 ? 4.582 -1.451 -1.868 1 97.81 82 TRP B N 1
ATOM 1855 C CA . TRP B 1 82 ? 3.307 -1.184 -2.523 1 97.81 82 TRP B CA 1
ATOM 1856 C C . TRP B 1 82 ? 2.381 -2.393 -2.426 1 97.81 82 TRP B C 1
ATOM 1858 O O . TRP B 1 82 ? 1.246 -2.277 -1.957 1 97.81 82 TRP B O 1
ATOM 1868 N N . LEU B 1 83 ? 2.865 -3.512 -2.797 1 97.44 83 LEU B N 1
ATOM 1869 C CA . LEU B 1 83 ? 2.039 -4.715 -2.771 1 97.44 83 LEU B CA 1
ATOM 1870 C C . LEU B 1 83 ? 1.712 -5.117 -1.337 1 97.44 83 LEU B C 1
ATOM 1872 O O . LEU B 1 83 ? 0.59 -5.539 -1.047 1 97.44 83 LEU B O 1
ATOM 1876 N N . ALA B 1 84 ? 2.662 -5.004 -0.453 1 95.88 84 ALA B N 1
ATOM 1877 C CA . ALA B 1 84 ? 2.41 -5.289 0.957 1 95.88 84 ALA B CA 1
ATOM 1878 C C . ALA B 1 84 ? 1.305 -4.395 1.51 1 95.88 84 ALA B C 1
ATOM 1880 O O . ALA B 1 84 ? 0.409 -4.863 2.215 1 95.88 84 ALA B O 1
ATOM 1881 N N . ALA B 1 85 ? 1.341 -3.16 1.141 1 95.12 85 ALA B N 1
ATOM 1882 C CA . ALA B 1 85 ? 0.333 -2.211 1.605 1 95.12 85 ALA B CA 1
ATOM 1883 C C . ALA B 1 85 ? -1.03 -2.512 0.992 1 95.12 85 ALA B C 1
ATOM 1885 O O . ALA B 1 85 ? -2.057 -2.42 1.67 1 95.12 85 ALA B O 1
ATOM 1886 N N . LEU B 1 86 ? -1.021 -2.846 -0.272 1 92.69 86 LEU B N 1
ATOM 1887 C CA . LEU B 1 86 ? -2.266 -3.211 -0.937 1 92.69 86 LEU B CA 1
ATOM 1888 C C . LEU B 1 86 ? -2.939 -4.383 -0.227 1 92.69 86 LEU B C 1
ATOM 1890 O O . LEU B 1 86 ? -4.168 -4.457 -0.176 1 92.69 86 LEU B O 1
ATOM 1894 N N . SER B 1 87 ? -2.131 -5.199 0.349 1 91.25 87 SER B N 1
ATOM 1895 C CA . SER B 1 87 ? -2.604 -6.438 0.964 1 91.25 87 SER B CA 1
ATOM 1896 C C . SER B 1 87 ? -3.02 -6.207 2.414 1 91.25 87 SER B C 1
ATOM 1898 O O . SER B 1 87 ? -3.736 -7.027 2.994 1 91.25 87 SER B O 1
ATOM 1900 N N . ALA B 1 88 ? -2.521 -5.152 2.926 1 85 88 ALA B N 1
ATOM 1901 C CA . ALA B 1 88 ? -2.732 -4.91 4.352 1 85 88 ALA B CA 1
ATOM 1902 C C . ALA B 1 88 ? -4.219 -4.836 4.68 1 85 88 ALA B C 1
ATOM 1904 O O . ALA B 1 88 ? -4.973 -4.121 4.016 1 85 88 ALA B O 1
ATOM 1905 N N . GLY B 1 89 ? -4.621 -5.637 5.648 1 77.69 89 GLY B N 1
ATOM 1906 C CA . GLY B 1 89 ? -6 -5.637 6.105 1 77.69 89 GLY B CA 1
ATOM 1907 C C . GLY B 1 89 ? -6.887 -6.59 5.324 1 77.69 89 GLY B C 1
ATOM 1908 O O . GLY B 1 89 ? -8.07 -6.727 5.625 1 77.69 89 GLY B O 1
ATOM 1909 N N . LEU B 1 90 ? -6.324 -7.148 4.266 1 83.44 90 LEU B N 1
ATOM 1910 C CA . LEU B 1 90 ? -7.051 -8.18 3.535 1 83.44 90 LEU B CA 1
ATOM 1911 C C . LEU B 1 90 ? -6.707 -9.57 4.066 1 83.44 90 LEU B C 1
ATOM 1913 O O . LEU B 1 90 ? -5.547 -9.852 4.359 1 83.44 90 LEU B O 1
ATOM 1917 N N . CYS B 1 91 ? -7.691 -10.344 4.23 1 83.38 91 CYS B N 1
ATOM 1918 C CA . CYS B 1 91 ? -7.484 -11.75 4.59 1 83.38 91 CYS B CA 1
ATOM 1919 C C . CYS B 1 91 ? -7.332 -12.609 3.342 1 83.38 91 CYS B C 1
ATOM 1921 O O . CYS B 1 91 ? -8.281 -13.289 2.932 1 83.38 91 CYS B O 1
ATOM 1923 N N . LEU B 1 92 ? -6.184 -12.586 2.838 1 88.19 92 LEU B N 1
ATOM 1924 C CA . LEU B 1 92 ? -5.938 -13.328 1.605 1 88.19 92 LEU B CA 1
ATOM 1925 C C . LEU B 1 92 ? -5.867 -14.828 1.876 1 88.19 92 LEU B C 1
ATOM 1927 O O . LEU B 1 92 ? -5.254 -15.258 2.855 1 88.19 92 LEU B O 1
ATOM 1931 N N . PRO B 1 93 ? -6.578 -15.594 1.043 1 87.06 93 PRO B N 1
ATOM 1932 C CA . PRO B 1 93 ? -6.414 -17.031 1.191 1 87.06 93 PRO B CA 1
ATOM 1933 C C . PRO B 1 93 ? -4.984 -17.5 0.914 1 87.06 93 PRO B C 1
ATOM 1935 O O . PRO B 1 93 ? -4.309 -16.938 0.047 1 87.06 93 PRO B O 1
ATOM 1938 N N . PRO B 1 94 ? -4.531 -18.547 1.587 1 85.5 94 PRO B N 1
ATOM 1939 C CA . PRO B 1 94 ? -3.146 -19.016 1.431 1 85.5 94 PRO B CA 1
ATOM 1940 C C . PRO B 1 94 ? -2.816 -19.422 -0.004 1 85.5 94 PRO B C 1
ATOM 1942 O O . PRO B 1 94 ? -1.659 -19.328 -0.423 1 85.5 94 PRO B O 1
ATOM 1945 N N . ALA B 1 95 ? -3.814 -19.766 -0.734 1 89.25 95 ALA B N 1
ATOM 1946 C CA . ALA B 1 95 ? -3.611 -20.234 -2.098 1 89.25 95 ALA B CA 1
ATOM 1947 C C . ALA B 1 95 ? -3.41 -19.078 -3.064 1 89.25 95 ALA B C 1
ATOM 1949 O O . ALA B 1 95 ? -3.082 -19.281 -4.234 1 89.25 95 ALA B O 1
ATOM 1950 N N . LEU B 1 96 ? -3.639 -17.906 -2.566 1 93.69 96 LEU B N 1
ATOM 1951 C CA . LEU B 1 96 ? -3.254 -16.719 -3.342 1 93.69 96 LEU B CA 1
ATOM 1952 C C . LEU B 1 96 ? -1.854 -16.266 -2.961 1 93.69 96 LEU B C 1
ATOM 1954 O O . LEU B 1 96 ? -1.654 -15.688 -1.885 1 93.69 96 LEU B O 1
ATOM 1958 N N . LEU B 1 97 ? -0.961 -16.438 -3.881 1 94.44 97 LEU B N 1
ATOM 1959 C CA . LEU B 1 97 ? 0.418 -16.031 -3.631 1 94.44 97 LEU B CA 1
ATOM 1960 C C . LEU B 1 97 ? 0.7 -14.672 -4.238 1 94.44 97 LEU B C 1
ATOM 1962 O O . LEU B 1 97 ? 0.103 -14.297 -5.25 1 94.44 97 LEU B O 1
ATOM 1966 N N . THR B 1 98 ? 1.607 -13.969 -3.623 1 96.12 98 THR B N 1
ATOM 1967 C CA . THR B 1 98 ? 2.029 -12.648 -4.09 1 96.12 98 THR B CA 1
ATOM 1968 C C . THR B 1 98 ? 3.424 -12.719 -4.707 1 96.12 98 THR B C 1
ATOM 1970 O O . THR B 1 98 ? 4.301 -13.422 -4.195 1 96.12 98 THR B O 1
ATOM 1973 N N . LEU B 1 99 ? 3.605 -12.023 -5.812 1 96.44 99 LEU B N 1
ATOM 1974 C CA . LEU B 1 99 ? 4.914 -11.938 -6.457 1 96.44 99 LEU B CA 1
ATOM 1975 C C . LEU B 1 99 ? 5.273 -10.492 -6.77 1 96.44 99 LEU B C 1
ATOM 1977 O O . LEU B 1 99 ? 4.445 -9.742 -7.289 1 96.44 99 LEU B O 1
ATOM 1981 N N . VAL B 1 100 ? 6.492 -10.141 -6.477 1 97.44 100 VAL B N 1
ATOM 1982 C CA . VAL B 1 100 ? 7 -8.812 -6.789 1 97.44 100 VAL B CA 1
ATOM 1983 C C . VAL B 1 100 ? 8.047 -8.906 -7.898 1 97.44 100 VAL B C 1
ATOM 1985 O O . VAL B 1 100 ? 9.039 -9.625 -7.762 1 97.44 100 VAL B O 1
ATOM 1988 N N . ASP B 1 101 ? 7.785 -8.25 -8.961 1 96.81 101 ASP B N 1
ATOM 1989 C CA . ASP B 1 101 ? 8.805 -8.031 -9.984 1 96.81 101 ASP B CA 1
ATOM 1990 C C . ASP B 1 101 ? 9.828 -7 -9.523 1 96.81 101 ASP B C 1
ATOM 1992 O O . ASP B 1 101 ? 9.57 -5.793 -9.57 1 96.81 101 ASP B O 1
ATOM 1996 N N . CYS B 1 102 ? 11.055 -7.395 -9.203 1 96.19 102 CYS B N 1
ATOM 1997 C CA . CYS B 1 102 ? 11.992 -6.535 -8.484 1 96.19 102 CYS B CA 1
ATOM 1998 C C . CYS B 1 102 ? 12.969 -5.871 -9.453 1 96.19 102 CYS B C 1
ATOM 2000 O O . CYS B 1 102 ? 13.797 -5.055 -9.047 1 96.19 102 CYS B O 1
ATOM 2002 N N . GLY B 1 103 ? 12.891 -6.266 -10.68 1 93.88 103 GLY B N 1
ATOM 2003 C CA . GLY B 1 103 ? 13.828 -5.715 -11.641 1 93.88 103 GLY B CA 1
ATOM 2004 C C . GLY B 1 103 ? 15.281 -5.992 -11.289 1 93.88 103 GLY B C 1
ATOM 2005 O O . GLY B 1 103 ? 15.609 -7.086 -10.82 1 93.88 103 GLY B O 1
ATOM 2006 N N . GLY B 1 104 ? 16.109 -5.047 -11.547 1 91.44 104 GLY B N 1
ATOM 2007 C CA . GLY B 1 104 ? 17.547 -5.27 -11.43 1 91.44 104 GLY B CA 1
ATOM 2008 C C . GLY B 1 104 ? 18.094 -4.914 -10.062 1 91.44 104 GLY B C 1
ATOM 2009 O O . GLY B 1 104 ? 19.312 -4.879 -9.867 1 91.44 104 GLY B O 1
ATOM 2010 N N . ARG B 1 105 ? 17.25 -4.691 -9.047 1 90.12 105 ARG B N 1
ATOM 2011 C CA . ARG B 1 105 ? 17.719 -4.246 -7.734 1 90.12 105 ARG B CA 1
ATOM 2012 C C . ARG B 1 105 ? 17.531 -5.34 -6.688 1 90.12 105 ARG B C 1
ATOM 2014 O O . ARG B 1 105 ? 16.422 -5.555 -6.199 1 90.12 105 ARG B O 1
ATOM 2021 N N . ALA B 1 106 ? 18.641 -5.957 -6.293 1 93.12 106 ALA B N 1
ATOM 2022 C CA . ALA B 1 106 ? 18.609 -7.012 -5.281 1 93.12 106 ALA B CA 1
ATOM 2023 C C . ALA B 1 106 ? 18 -6.504 -3.977 1 93.12 106 ALA B C 1
ATOM 2025 O O . ALA B 1 106 ? 17.328 -7.254 -3.268 1 93.12 106 ALA B O 1
ATOM 2026 N N . GLY B 1 107 ? 18.234 -5.223 -3.727 1 94.88 107 GLY B N 1
ATOM 2027 C CA . GLY B 1 107 ? 17.688 -4.625 -2.516 1 94.88 107 GLY B CA 1
ATOM 2028 C C . GLY B 1 107 ? 16.172 -4.68 -2.449 1 94.88 107 GLY B C 1
ATOM 2029 O O . GLY B 1 107 ? 15.609 -4.867 -1.373 1 94.88 107 GLY B O 1
ATOM 2030 N N . TRP B 1 108 ? 15.523 -4.551 -3.605 1 96.38 108 TRP B N 1
ATOM 2031 C CA . TRP B 1 108 ? 14.07 -4.641 -3.633 1 96.38 108 TRP B CA 1
ATOM 2032 C C . TRP B 1 108 ? 13.602 -6.059 -3.316 1 96.38 108 TRP B C 1
ATOM 2034 O O . TRP B 1 108 ? 12.617 -6.25 -2.598 1 96.38 108 TRP B O 1
ATOM 2044 N N . ALA B 1 109 ? 14.344 -7.004 -3.836 1 97.38 109 ALA B N 1
ATOM 2045 C CA . ALA B 1 109 ? 14.008 -8.398 -3.545 1 97.38 109 ALA B CA 1
ATOM 2046 C C . ALA B 1 109 ? 14.125 -8.688 -2.053 1 97.38 109 ALA B C 1
ATOM 2048 O O . ALA B 1 109 ? 13.227 -9.289 -1.458 1 97.38 109 ALA B O 1
ATOM 2049 N N . GLN B 1 110 ? 15.172 -8.203 -1.511 1 97 110 GLN B N 1
ATOM 2050 C CA . GLN B 1 110 ? 15.391 -8.414 -0.083 1 97 110 GLN B CA 1
ATOM 2051 C C . GLN B 1 110 ? 14.297 -7.742 0.741 1 97 110 GLN B C 1
ATOM 2053 O O . GLN B 1 110 ? 13.758 -8.336 1.68 1 97 110 GLN B O 1
ATOM 2058 N N . ALA B 1 111 ? 13.969 -6.57 0.355 1 97.44 111 ALA B N 1
ATOM 2059 C CA . ALA B 1 111 ? 12.93 -5.836 1.066 1 97.44 111 ALA B CA 1
ATOM 2060 C C . ALA B 1 111 ? 11.578 -6.539 0.942 1 97.44 111 ALA B C 1
ATOM 2062 O O . ALA B 1 111 ? 10.844 -6.66 1.925 1 97.44 111 ALA B O 1
ATOM 2063 N N . ALA B 1 112 ? 11.266 -6.988 -0.214 1 97.88 112 ALA B N 1
ATOM 2064 C CA . ALA B 1 112 ? 10 -7.688 -0.442 1 97.88 112 ALA B CA 1
ATOM 2065 C C . ALA B 1 112 ? 9.906 -8.945 0.422 1 97.88 112 ALA B C 1
ATOM 2067 O O . ALA B 1 112 ? 8.867 -9.211 1.031 1 97.88 112 ALA B O 1
ATOM 2068 N N . LEU B 1 113 ? 11 -9.68 0.491 1 96.38 113 LEU B N 1
ATOM 2069 C CA . LEU B 1 113 ? 11.031 -10.883 1.32 1 96.38 113 LEU B CA 1
ATOM 2070 C C . LEU B 1 113 ? 10.828 -10.531 2.791 1 96.38 113 LEU B C 1
ATOM 2072 O O . LEU B 1 113 ? 10.062 -11.195 3.49 1 96.38 113 LEU B O 1
ATOM 2076 N N . ALA B 1 114 ? 11.461 -9.492 3.186 1 95.69 114 ALA B N 1
ATOM 2077 C CA . ALA B 1 114 ? 11.352 -9.047 4.574 1 95.69 114 ALA B CA 1
ATOM 2078 C C . ALA B 1 114 ? 9.93 -8.602 4.895 1 95.69 114 ALA B C 1
ATOM 2080 O O . ALA B 1 114 ? 9.477 -8.734 6.035 1 95.69 114 ALA B O 1
ATOM 2081 N N . LEU B 1 115 ? 9.203 -8.109 3.891 1 95.88 115 LEU B N 1
ATOM 2082 C CA . LEU B 1 115 ? 7.836 -7.637 4.059 1 95.88 115 LEU B CA 1
ATOM 2083 C C . LEU B 1 115 ? 6.852 -8.797 4.062 1 95.88 115 LEU B C 1
ATOM 2085 O O . LEU B 1 115 ? 5.652 -8.602 4.266 1 95.88 115 LEU B O 1
ATOM 2089 N N . GLY B 1 116 ? 7.34 -9.992 3.76 1 94.56 116 GLY B N 1
ATOM 2090 C CA . GLY B 1 116 ? 6.504 -11.18 3.865 1 94.56 116 GLY B CA 1
ATOM 2091 C C . GLY B 1 116 ? 5.875 -11.586 2.545 1 94.56 116 GLY B C 1
ATOM 2092 O O . GLY B 1 116 ? 5.004 -12.453 2.51 1 94.56 116 GLY B O 1
ATOM 2093 N N . LEU B 1 117 ? 6.262 -10.953 1.494 1 96.38 117 LEU B N 1
ATOM 2094 C CA . LEU B 1 117 ? 5.742 -11.336 0.186 1 96.38 117 LEU B CA 1
ATOM 2095 C C . LEU B 1 117 ? 6.301 -12.688 -0.244 1 96.38 117 LEU B C 1
ATOM 2097 O O . LEU B 1 117 ? 7.441 -13.023 0.079 1 96.38 117 LEU B O 1
ATOM 2101 N N . ASP B 1 118 ? 5.543 -13.438 -0.981 1 95.25 118 ASP B N 1
ATOM 2102 C CA . ASP B 1 118 ? 5.777 -14.867 -1.124 1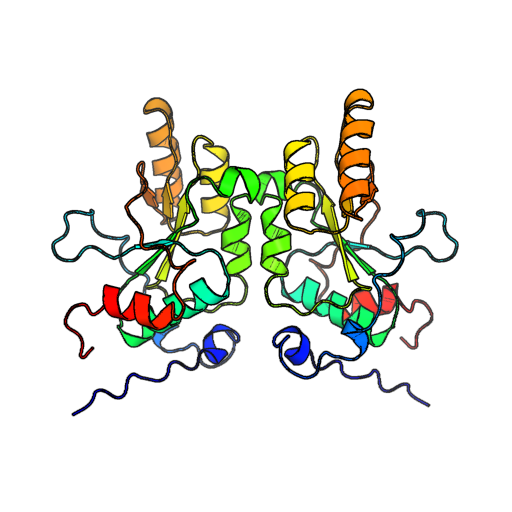 95.25 118 ASP B CA 1
ATOM 2103 C C . ASP B 1 118 ? 6.914 -15.148 -2.102 1 95.25 118 ASP B C 1
ATOM 2105 O O . ASP B 1 118 ? 7.73 -16.047 -1.875 1 95.25 118 ASP B O 1
ATOM 2109 N N . ILE B 1 119 ? 6.84 -14.469 -3.242 1 95.62 119 ILE B N 1
ATOM 2110 C CA . ILE B 1 119 ? 7.75 -14.727 -4.352 1 95.62 119 ILE B CA 1
ATOM 2111 C C . ILE B 1 119 ? 8.375 -13.422 -4.828 1 95.62 119 ILE B C 1
ATOM 2113 O O . ILE B 1 119 ? 7.691 -12.398 -4.922 1 95.62 119 ILE B O 1
ATOM 2117 N N . VAL B 1 120 ? 9.648 -13.43 -5.105 1 96.81 120 VAL B N 1
ATOM 2118 C CA . VAL B 1 120 ? 10.305 -12.289 -5.746 1 96.81 120 VAL B CA 1
ATOM 2119 C C . VAL B 1 120 ? 10.922 -12.727 -7.07 1 96.81 120 VAL B C 1
ATOM 2121 O O . VAL B 1 120 ? 11.383 -13.867 -7.207 1 96.81 120 VAL B O 1
ATOM 2124 N N . ALA B 1 121 ? 10.922 -11.797 -8.07 1 95.88 121 ALA B N 1
ATOM 2125 C CA . ALA B 1 121 ? 11.5 -12.062 -9.383 1 95.88 121 ALA B CA 1
ATOM 2126 C C . ALA B 1 121 ? 12.492 -10.977 -9.773 1 95.88 121 ALA B C 1
ATOM 2128 O O . ALA B 1 121 ? 12.156 -10.055 -10.523 1 95.88 121 ALA B O 1
ATOM 2129 N N . PRO B 1 122 ? 13.734 -11.078 -9.344 1 95.94 122 PRO B N 1
ATOM 2130 C CA . PRO B 1 122 ? 14.766 -10.109 -9.703 1 95.94 122 PRO B CA 1
ATOM 2131 C C . PRO B 1 122 ? 15.492 -10.484 -11 1 95.94 122 PRO B C 1
ATOM 2133 O O . PRO B 1 122 ? 15.516 -11.656 -11.383 1 95.94 122 PRO B O 1
ATOM 2136 N N . GLU B 1 123 ? 15.898 -9.469 -11.664 1 94.25 123 GLU B N 1
ATOM 2137 C CA . GLU B 1 123 ? 16.859 -9.625 -12.758 1 94.25 123 GLU B CA 1
ATOM 2138 C C . GLU B 1 123 ? 18.281 -9.422 -12.273 1 94.25 123 GLU B C 1
ATOM 2140 O O . GLU B 1 123 ? 18.797 -8.305 -12.289 1 94.25 123 GLU B O 1
ATOM 2145 N N . LEU B 1 124 ? 18.906 -10.539 -11.883 1 93.75 124 LEU B N 1
ATOM 2146 C CA . LEU B 1 124 ? 20.219 -10.438 -11.258 1 93.75 124 LEU B CA 1
ATOM 2147 C C . LEU B 1 124 ? 21.25 -11.219 -12.055 1 93.75 124 LEU B C 1
ATOM 2149 O O . LEU B 1 124 ? 20.938 -12.211 -12.703 1 93.75 124 LEU B O 1
ATOM 2153 N N . ALA B 1 125 ? 22.453 -10.68 -11.883 1 93.56 125 ALA B N 1
ATOM 2154 C CA . ALA B 1 125 ? 23.578 -11.438 -12.406 1 93.56 125 ALA B CA 1
ATOM 2155 C C . ALA B 1 125 ? 23.719 -12.773 -11.688 1 93.56 125 ALA B C 1
ATOM 2157 O O . ALA B 1 125 ? 23.391 -12.891 -10.5 1 93.56 125 ALA B O 1
ATOM 2158 N N . PRO B 1 126 ? 24.203 -13.75 -12.422 1 94.06 126 PRO B N 1
ATOM 2159 C CA . PRO B 1 126 ? 24.312 -15.094 -11.867 1 94.06 126 PRO B CA 1
ATOM 2160 C C . PRO B 1 126 ? 25.062 -15.125 -10.539 1 94.06 126 PRO B C 1
ATOM 2162 O O . PRO B 1 126 ? 24.688 -15.883 -9.633 1 94.06 126 PRO B O 1
ATOM 2165 N N . ALA B 1 127 ? 26.031 -14.258 -10.422 1 94 127 ALA B N 1
ATOM 2166 C CA . ALA B 1 127 ? 26.875 -14.266 -9.234 1 94 127 ALA B CA 1
ATOM 2167 C C . ALA B 1 127 ? 26.094 -13.867 -7.992 1 94 127 ALA B C 1
ATOM 2169 O O . ALA B 1 127 ? 26.422 -14.289 -6.879 1 94 127 ALA B O 1
ATOM 2170 N N . ALA B 1 128 ? 24.969 -13.141 -8.148 1 93.19 128 ALA B N 1
ATOM 2171 C CA . ALA B 1 128 ? 24.203 -12.617 -7.012 1 93.19 128 ALA B CA 1
ATOM 2172 C C . ALA B 1 128 ? 23.047 -13.539 -6.66 1 93.19 128 ALA B C 1
ATOM 2174 O O . ALA B 1 128 ? 22.438 -13.398 -5.598 1 93.19 128 ALA B O 1
ATOM 2175 N N . ARG B 1 129 ? 22.766 -14.586 -7.434 1 95.69 129 ARG B N 1
ATOM 2176 C CA . ARG B 1 129 ? 21.547 -15.375 -7.344 1 95.69 129 ARG B CA 1
ATOM 2177 C C . ARG B 1 129 ? 21.578 -16.297 -6.125 1 95.69 129 ARG B C 1
ATOM 2179 O O . ARG B 1 129 ? 20.609 -16.359 -5.367 1 95.69 129 ARG B O 1
ATOM 2186 N N . PRO B 1 130 ? 22.688 -16.906 -5.797 1 95.38 130 PRO B N 1
ATOM 2187 C CA . PRO B 1 130 ? 22.688 -17.875 -4.703 1 95.38 130 PRO B CA 1
ATOM 2188 C C . PRO B 1 130 ? 22.406 -17.25 -3.344 1 95.38 130 PRO B C 1
ATOM 2190 O O . PRO B 1 130 ? 21.688 -17.828 -2.527 1 95.38 130 PRO B O 1
ATOM 2193 N N . ARG B 1 131 ? 22.922 -16.094 -3.121 1 95.25 131 ARG B N 1
ATOM 2194 C CA . ARG B 1 131 ? 22.703 -15.43 -1.839 1 95.25 131 ARG B CA 1
ATOM 2195 C C . ARG B 1 131 ? 21.234 -15.094 -1.639 1 95.25 131 ARG B C 1
ATOM 2197 O O . ARG B 1 131 ? 20.688 -15.312 -0.559 1 95.25 131 ARG B O 1
ATOM 2204 N N . LEU B 1 132 ? 20.594 -14.625 -2.627 1 96.38 132 LEU B N 1
ATOM 2205 C CA . LEU B 1 132 ? 19.188 -14.266 -2.533 1 96.38 132 LEU B CA 1
ATOM 2206 C C . LEU B 1 132 ? 18.312 -15.508 -2.396 1 96.38 132 LEU B C 1
ATOM 2208 O O . LEU B 1 132 ? 17.359 -15.523 -1.623 1 96.38 132 LEU B O 1
ATOM 2212 N N . ALA B 1 133 ? 18.672 -16.531 -3.107 1 95.06 133 ALA B N 1
ATOM 2213 C CA . ALA B 1 133 ? 17.938 -17.797 -3.018 1 95.06 133 ALA B CA 1
ATOM 2214 C C . ALA B 1 133 ? 18.031 -18.375 -1.61 1 95.06 133 ALA B C 1
ATOM 2216 O O . ALA B 1 133 ? 17.031 -18.859 -1.074 1 95.06 133 ALA B O 1
ATOM 2217 N N . ALA B 1 134 ? 19.188 -18.297 -1.034 1 95.88 134 ALA B N 1
ATOM 2218 C CA . ALA B 1 134 ? 19.375 -18.812 0.32 1 95.88 134 ALA B CA 1
ATOM 2219 C C . ALA B 1 134 ? 18.547 -18.016 1.328 1 95.88 134 ALA B C 1
ATOM 2221 O O . ALA B 1 134 ? 17.938 -18.609 2.229 1 95.88 134 ALA B O 1
ATOM 2222 N N . LEU B 1 135 ? 18.531 -16.734 1.131 1 95.94 135 LEU B N 1
ATOM 2223 C CA . LEU B 1 135 ? 17.719 -15.891 1.996 1 95.94 135 LEU B CA 1
ATOM 2224 C C . LEU B 1 135 ? 16.25 -16.25 1.883 1 95.94 135 LEU B C 1
ATOM 2226 O O . LEU B 1 135 ? 15.555 -16.391 2.896 1 95.94 135 LEU B O 1
ATOM 2230 N N . ALA B 1 136 ? 15.758 -16.422 0.686 1 95.25 136 ALA B N 1
ATOM 2231 C CA . ALA B 1 136 ? 14.367 -16.766 0.445 1 95.25 136 ALA B CA 1
ATOM 2232 C C . ALA B 1 136 ? 14.016 -18.109 1.087 1 95.25 136 ALA B C 1
ATOM 2234 O O . ALA B 1 136 ? 12.984 -18.234 1.743 1 95.25 136 ALA B O 1
ATOM 2235 N N . ASP B 1 137 ? 14.898 -19.031 0.976 1 92.81 137 ASP B N 1
ATOM 2236 C CA . ASP B 1 137 ? 14.695 -20.359 1.535 1 92.81 137 ASP B CA 1
ATOM 2237 C C . ASP B 1 137 ? 14.57 -20.312 3.057 1 92.81 137 ASP B C 1
ATOM 2239 O O . ASP B 1 137 ? 13.703 -20.969 3.641 1 92.81 137 ASP B O 1
ATOM 2243 N N . GLN B 1 138 ? 15.352 -19.562 3.631 1 94.19 138 GLN B N 1
ATOM 2244 C CA . GLN B 1 138 ? 15.336 -19.406 5.082 1 94.19 138 GLN B CA 1
ATOM 2245 C C . GLN B 1 138 ? 14.008 -18.844 5.555 1 94.19 138 GLN B C 1
ATOM 2247 O O . GLN B 1 138 ? 13.539 -19.156 6.648 1 94.19 138 GLN B O 1
ATOM 2252 N N . LEU B 1 139 ? 13.398 -18.047 4.699 1 93.44 139 LEU B N 1
ATOM 2253 C CA . LEU B 1 139 ? 12.156 -17.375 5.051 1 93.44 139 LEU B CA 1
ATOM 2254 C C . LEU B 1 139 ? 10.953 -18.172 4.574 1 93.44 139 LEU B C 1
ATOM 2256 O O . LEU B 1 139 ? 9.805 -17.75 4.746 1 93.44 139 LEU B O 1
ATOM 2260 N N . GLY B 1 140 ? 11.141 -19.281 3.945 1 92.06 140 GLY B N 1
ATOM 2261 C CA . GLY B 1 140 ? 10.039 -20.047 3.393 1 92.06 140 GLY B CA 1
ATOM 2262 C C . GLY B 1 140 ? 9.391 -19.391 2.191 1 92.06 140 GLY B C 1
ATOM 2263 O O . GLY B 1 140 ? 8.18 -19.516 1.989 1 92.06 140 GLY B O 1
ATOM 2264 N N . ARG B 1 141 ? 10.195 -18.672 1.468 1 94.69 141 ARG B N 1
ATOM 2265 C CA . ARG B 1 141 ? 9.742 -17.938 0.29 1 94.69 141 ARG B CA 1
ATOM 2266 C C . ARG B 1 141 ? 10.469 -18.406 -0.963 1 94.69 141 ARG B C 1
ATOM 2268 O O . ARG B 1 141 ? 11.258 -19.359 -0.91 1 94.69 141 ARG B O 1
ATOM 2275 N N . ARG B 1 142 ? 10.203 -17.734 -2.125 1 94.06 142 ARG B N 1
ATOM 2276 C CA . ARG B 1 142 ? 10.734 -18.266 -3.381 1 94.06 142 ARG B CA 1
ATOM 2277 C C . ARG B 1 142 ? 11.297 -17.125 -4.242 1 94.06 142 ARG B C 1
ATOM 2279 O O . ARG B 1 142 ? 10.742 -16.031 -4.277 1 94.06 142 ARG B O 1
ATOM 2286 N N . VAL B 1 143 ? 12.367 -17.5 -4.918 1 95 143 VAL B N 1
ATOM 2287 C CA . VAL B 1 143 ? 12.922 -16.594 -5.922 1 95 143 VAL B CA 1
ATOM 2288 C C . VAL B 1 143 ? 12.758 -17.203 -7.312 1 95 143 VAL B C 1
ATOM 2290 O O . VAL B 1 143 ? 13.07 -18.375 -7.527 1 95 143 VAL B O 1
ATOM 2293 N N . LEU B 1 144 ? 12.18 -16.469 -8.18 1 93.31 144 LEU B N 1
ATOM 2294 C CA . LEU B 1 144 ? 12.156 -16.797 -9.602 1 93.31 144 LEU B CA 1
ATOM 2295 C C . LEU B 1 144 ? 13.031 -15.82 -10.398 1 93.31 144 LEU B C 1
ATOM 2297 O O . LEU B 1 144 ? 12.836 -14.602 -10.32 1 93.31 144 LEU B O 1
ATOM 2301 N N . PHE B 1 145 ? 13.953 -16.281 -11.102 1 91.31 145 PHE B N 1
ATOM 2302 C CA . PHE B 1 145 ? 14.891 -15.391 -11.773 1 91.31 145 PHE B CA 1
ATOM 2303 C C . PHE B 1 145 ? 14.391 -15.031 -13.172 1 91.31 145 PHE B C 1
ATOM 2305 O O . PHE B 1 145 ? 15.172 -14.617 -14.031 1 91.31 145 PHE B O 1
ATOM 2312 N N . HIS B 1 146 ? 13.125 -15.305 -13.297 1 85.19 146 HIS B N 1
ATOM 2313 C CA . HIS B 1 146 ? 12.383 -14.836 -14.461 1 85.19 146 HIS B CA 1
ATOM 2314 C C . HIS B 1 146 ? 10.93 -14.531 -14.094 1 85.19 146 HIS B C 1
ATOM 2316 O O . HIS B 1 146 ? 10.367 -15.164 -13.203 1 85.19 146 HIS B O 1
ATOM 2322 N N . ARG B 1 147 ? 10.391 -13.477 -14.75 1 87.81 147 ARG B N 1
ATOM 2323 C CA . ARG B 1 147 ? 8.984 -13.148 -14.539 1 87.81 147 ARG B CA 1
ATOM 2324 C C . ARG B 1 147 ? 8.086 -13.938 -15.484 1 87.81 147 ARG B C 1
ATOM 2326 O O . ARG B 1 147 ? 8.195 -13.812 -16.703 1 87.81 147 ARG B O 1
ATOM 2333 N N . PRO B 1 148 ? 7.223 -14.727 -14.984 1 84.94 148 PRO B N 1
ATOM 2334 C CA . PRO B 1 148 ? 6.312 -15.477 -15.859 1 84.94 148 PRO B CA 1
ATOM 2335 C C . PRO B 1 148 ? 5.262 -14.578 -16.516 1 84.94 148 PRO B C 1
ATOM 2337 O O . PRO B 1 148 ? 5 -13.477 -16.031 1 84.94 148 PRO B O 1
ATOM 2340 N N . PRO B 1 149 ? 4.715 -15.109 -17.688 1 89.88 149 PRO B N 1
ATOM 2341 C CA . PRO B 1 149 ? 3.582 -14.375 -18.25 1 89.88 149 PRO B CA 1
ATOM 2342 C C . PRO B 1 149 ? 2.383 -14.312 -17.312 1 89.88 149 PRO B C 1
ATOM 2344 O O . PRO B 1 149 ? 2.117 -15.273 -16.578 1 89.88 149 PRO B O 1
ATOM 2347 N N . ALA B 1 150 ? 1.716 -13.203 -17.266 1 95.69 150 ALA B N 1
ATOM 2348 C CA . ALA B 1 150 ? 0.571 -12.984 -16.391 1 95.69 150 ALA B CA 1
ATOM 2349 C C . ALA B 1 150 ? -0.553 -12.258 -17.125 1 95.69 150 ALA B C 1
ATOM 2351 O O . ALA B 1 150 ? -0.295 -11.391 -17.969 1 95.69 150 ALA B O 1
ATOM 2352 N N . LEU B 1 151 ? -1.782 -12.602 -16.812 1 96.44 151 LEU B N 1
ATOM 2353 C CA . LEU B 1 151 ? -2.926 -11.883 -17.375 1 96.44 151 LEU B CA 1
ATOM 2354 C C . LEU B 1 151 ? -3.068 -10.516 -16.719 1 96.44 151 LEU B C 1
ATOM 2356 O O . LEU B 1 151 ? -3.195 -10.414 -15.492 1 96.44 151 LEU B O 1
ATOM 2360 N N . ASP B 1 152 ? -3.062 -9.578 -17.578 1 97.69 152 ASP B N 1
ATOM 2361 C CA . ASP B 1 152 ? -3.238 -8.219 -17.078 1 97.69 152 ASP B CA 1
ATOM 2362 C C . ASP B 1 152 ? -4.699 -7.938 -16.734 1 97.69 152 ASP B C 1
ATOM 2364 O O . ASP B 1 152 ? -5.559 -7.941 -17.625 1 97.69 152 ASP B O 1
ATOM 2368 N N . LEU B 1 153 ? -4.969 -7.602 -15.484 1 97.81 153 LEU B N 1
ATOM 2369 C CA . LEU B 1 153 ? -6.348 -7.363 -15.078 1 97.81 153 LEU B CA 1
ATOM 2370 C C . L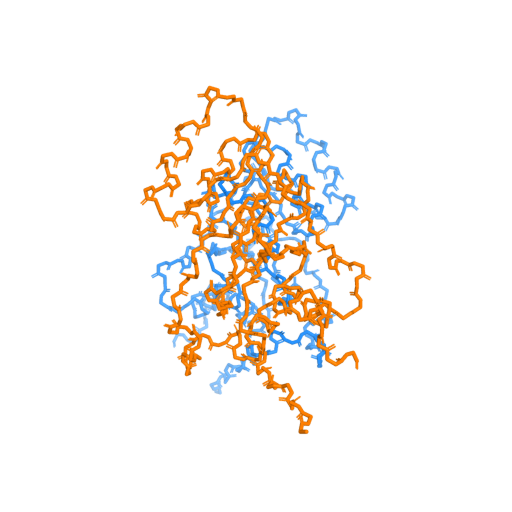EU B 1 153 ? -6.75 -5.918 -15.336 1 97.81 153 LEU B C 1
ATOM 2372 O O . LEU B 1 153 ? -7.941 -5.586 -15.328 1 97.81 153 LEU B O 1
ATOM 2376 N N . GLY B 1 154 ? -5.785 -5.078 -15.555 1 94.19 154 GLY B N 1
ATOM 2377 C CA . GLY B 1 154 ? -6 -3.645 -15.672 1 94.19 154 GLY B CA 1
ATOM 2378 C C . GLY B 1 154 ? -7.105 -3.285 -16.641 1 94.19 154 GLY B C 1
ATOM 2379 O O . GLY B 1 154 ? -8.07 -2.604 -16.281 1 94.19 154 GLY B O 1
ATOM 2380 N N . PRO B 1 155 ? -7.078 -3.816 -17.797 1 92.94 155 PRO B N 1
ATOM 2381 C CA . PRO B 1 155 ? -8.039 -3.434 -18.828 1 92.94 155 PRO B CA 1
ATOM 2382 C C . PRO B 1 155 ? -9.344 -4.223 -18.734 1 92.94 155 PRO B C 1
ATOM 2384 O O . PRO B 1 155 ? -10.273 -3.975 -19.516 1 92.94 155 PRO B O 1
ATOM 2387 N N . LEU B 1 156 ? -9.492 -5.125 -17.797 1 93.94 156 LEU B N 1
ATOM 2388 C CA . LEU B 1 156 ? -10.641 -6.02 -17.766 1 93.94 156 LEU B CA 1
ATOM 2389 C C . LEU B 1 156 ? -11.75 -5.449 -16.891 1 93.94 156 LEU B C 1
ATOM 2391 O O . LEU B 1 156 ? -11.477 -4.906 -15.82 1 93.94 156 LEU B O 1
ATOM 2395 N N . ALA B 1 157 ? -12.922 -5.508 -17.328 1 91.81 157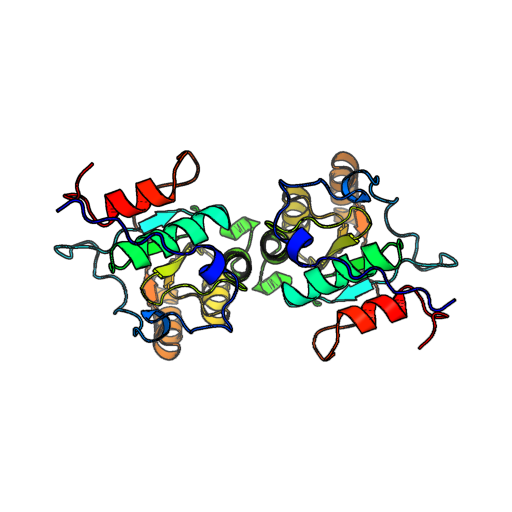 ALA B N 1
ATOM 2396 C CA . ALA B 1 157 ? -14.07 -4.945 -16.625 1 91.81 157 ALA B CA 1
ATOM 2397 C C . ALA B 1 157 ? -14.406 -5.762 -15.375 1 91.81 157 ALA B C 1
ATOM 2399 O O . ALA B 1 157 ? -14.758 -5.203 -14.336 1 91.81 157 ALA B O 1
ATOM 2400 N N . ASP B 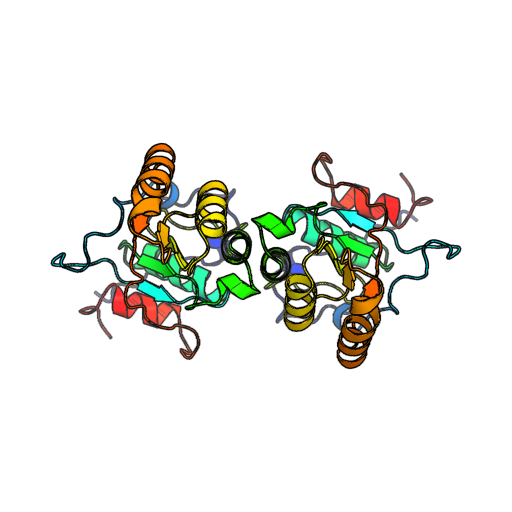1 158 ? -14.344 -7.105 -15.578 1 95.12 158 ASP B N 1
ATOM 2401 C CA . ASP B 1 158 ? -14.664 -8.008 -14.477 1 95.12 158 ASP B CA 1
ATOM 2402 C C . ASP B 1 158 ? -13.469 -8.875 -14.102 1 95.12 158 ASP B C 1
ATOM 2404 O O . ASP B 1 158 ? -13.297 -9.969 -14.633 1 95.12 158 ASP B O 1
ATOM 2408 N N . ALA B 1 159 ? -12.672 -8.406 -13.18 1 96.38 159 ALA B N 1
ATOM 2409 C CA . ALA B 1 159 ? -11.43 -9.062 -12.789 1 96.38 159 ALA B CA 1
ATOM 2410 C C . ALA B 1 159 ? -11.703 -10.422 -12.148 1 96.38 159 ALA B C 1
ATOM 2412 O O . ALA B 1 159 ? -10.953 -11.375 -12.359 1 96.38 159 ALA B O 1
ATOM 2413 N N . GLU B 1 160 ? -12.711 -10.461 -11.336 1 95 160 GLU B N 1
ATOM 2414 C CA . GLU B 1 160 ? -13.023 -11.727 -10.68 1 95 160 GLU B CA 1
ATOM 2415 C C . GLU B 1 160 ? -13.391 -12.805 -11.695 1 95 160 GLU B C 1
ATOM 2417 O O . GLU B 1 160 ? -12.914 -13.93 -11.617 1 95 160 GLU B O 1
ATOM 2422 N N . ALA B 1 161 ? -14.242 -12.438 -12.586 1 95 161 ALA B N 1
ATOM 2423 C CA . ALA B 1 161 ? -14.625 -13.375 -13.641 1 95 161 ALA B CA 1
ATOM 2424 C C . ALA B 1 161 ? -13.414 -13.82 -14.453 1 95 161 ALA B C 1
ATOM 2426 O O . ALA B 1 161 ? -13.305 -14.984 -14.82 1 95 161 ALA B O 1
ATOM 2427 N N . ALA B 1 162 ? -12.531 -12.914 -14.758 1 96.44 162 ALA B N 1
ATOM 2428 C CA . ALA B 1 162 ? -11.32 -13.234 -15.508 1 96.44 162 ALA B CA 1
ATOM 2429 C C . ALA B 1 162 ? -10.453 -14.234 -14.758 1 96.44 162 ALA B C 1
ATOM 2431 O O . ALA B 1 162 ? -9.953 -15.195 -15.336 1 96.44 162 ALA B O 1
ATOM 2432 N N . CYS B 1 163 ? -10.297 -14.008 -13.539 1 96.62 163 CYS B N 1
ATOM 2433 C CA . CYS B 1 163 ? -9.523 -14.93 -12.711 1 96.62 163 CYS B CA 1
ATOM 2434 C C . CYS B 1 163 ? -10.172 -16.312 -12.68 1 96.62 163 CYS B C 1
ATOM 2436 O O . CYS B 1 163 ? -9.484 -17.328 -12.797 1 96.62 163 CYS B O 1
ATOM 2438 N N . LEU B 1 164 ? -11.477 -16.312 -12.516 1 94.06 164 LEU B N 1
ATOM 2439 C CA . LEU B 1 164 ? -12.203 -17.578 -12.453 1 94.06 164 LEU B CA 1
ATOM 2440 C C . LEU B 1 164 ? -12.039 -18.359 -13.75 1 94.06 164 LEU B C 1
ATOM 2442 O O . LEU B 1 164 ? -11.859 -19.594 -13.727 1 94.06 164 LEU B O 1
ATOM 2446 N N . ARG B 1 165 ? -12.062 -17.672 -14.789 1 94.31 165 ARG B N 1
ATOM 2447 C CA . ARG B 1 165 ? -11.883 -18.328 -16.078 1 94.31 165 ARG B CA 1
ATOM 2448 C C . ARG B 1 165 ? -10.5 -18.969 -16.188 1 94.31 165 ARG B C 1
ATOM 2450 O O . ARG B 1 165 ? -10.352 -20.047 -16.766 1 94.31 165 ARG B O 1
ATOM 2457 N N . LEU B 1 166 ? -9.5 -18.297 -15.688 1 93.19 166 LEU B N 1
ATOM 2458 C CA . LEU B 1 166 ? -8.141 -18.812 -15.688 1 93.19 166 LEU B CA 1
ATOM 2459 C C . LEU B 1 166 ? -8.039 -20.078 -14.844 1 93.19 166 LEU B C 1
ATOM 2461 O O . LEU B 1 166 ? -7.32 -21.016 -15.203 1 93.19 166 LEU B O 1
ATOM 2465 N N . LEU B 1 167 ? -8.812 -20.047 -13.781 1 92.12 167 LEU B N 1
ATOM 2466 C CA . LEU B 1 167 ? -8.703 -21.125 -12.805 1 92.12 167 LEU B CA 1
ATOM 2467 C C . LEU B 1 167 ? -9.57 -22.312 -13.211 1 92.12 167 LEU B C 1
ATOM 2469 O O . LEU B 1 167 ? -9.281 -23.453 -12.852 1 92.12 167 LEU B O 1
ATOM 2473 N N . LEU B 1 168 ? -10.656 -21.953 -13.836 1 89 168 LEU B N 1
ATOM 2474 C CA . LEU B 1 168 ? -11.594 -22.984 -14.273 1 89 168 LEU B CA 1
ATOM 2475 C C . LEU B 1 168 ? -11.797 -22.938 -15.781 1 89 168 LEU B C 1
ATOM 2477 O O . LEU B 1 168 ? -12.898 -22.625 -16.25 1 89 168 LEU B O 1
ATOM 2481 N N . PRO B 1 169 ? -10.773 -23.172 -16.531 1 74.12 169 PRO B N 1
ATOM 2482 C CA . PRO B 1 169 ? -10.883 -23.016 -17.984 1 74.12 169 PRO B CA 1
ATOM 2483 C C . PRO B 1 169 ? -12.023 -23.828 -18.578 1 74.12 169 PRO B C 1
ATOM 2485 O O . PRO B 1 169 ? -12.586 -23.453 -19.609 1 74.12 169 PRO B O 1
ATOM 2488 N N . ASP B 1 170 ? -12.297 -24.859 -18.047 1 69.62 170 ASP B N 1
ATOM 2489 C CA . ASP B 1 170 ? -13.359 -25.719 -18.578 1 69.62 170 ASP B CA 1
ATOM 2490 C C . ASP B 1 170 ? -14.68 -25.438 -17.875 1 69.62 170 ASP B C 1
ATOM 2492 O O . ASP B 1 170 ? -15.656 -26.172 -18.047 1 69.62 170 ASP B O 1
ATOM 2496 N N . GLY B 1 171 ? -14.758 -24.391 -16.969 1 55.97 171 GLY B N 1
ATOM 2497 C CA . GLY B 1 171 ? -15.992 -24.141 -16.234 1 55.97 171 GLY B CA 1
ATOM 2498 C C . GLY B 1 171 ? -17.078 -23.547 -17.094 1 55.97 171 GLY B C 1
ATOM 2499 O O . GLY B 1 171 ? -16.844 -23.156 -18.234 1 55.97 171 GLY B O 1
ATOM 2500 N N . PRO B 1 172 ? -18.453 -23.641 -16.578 1 50.19 172 PRO B N 1
ATOM 2501 C CA . PRO B 1 172 ? -19.578 -23.219 -17.422 1 50.19 172 PRO B CA 1
ATOM 2502 C C . PRO B 1 172 ? -19.516 -21.75 -17.797 1 50.19 172 PRO B C 1
ATOM 2504 O O . PRO B 1 172 ? -19.156 -20.906 -16.953 1 50.19 172 PRO B O 1
ATOM 2507 N N . GLY B 1 173 ? -18.875 -21.312 -18.812 1 39.88 173 GLY B N 1
ATOM 2508 C CA . GLY B 1 173 ? -19.047 -19.953 -19.297 1 39.88 173 GLY B CA 1
ATOM 2509 C C . GLY B 1 173 ? -20.484 -19.484 -19.203 1 39.88 173 GLY B C 1
ATOM 2510 O O . GLY B 1 173 ? -21.422 -20.297 -19.125 1 39.88 173 GLY B O 1
#

Organism: Rhodospirillum rubrum (strain ATCC 11170 / ATH 1.1.1 / DSM 467 / LMG 4362 / NCIMB 8255 / S1) (NCBI:txid269796)

Radius of gyration: 21.62 Å; Cα contacts (8 Å, |Δi|>4): 630; chains: 2; bounding box: 54×60×48 Å

Secondary structure (DSSP, 8-state):
---------HHHHH-TTSS--GGGGSPPPPS---TTSSSPPPEEE--SHHHHHHHHHHHHHHT--EEEEPPTTTHHHH-THHHHHHHTT----TTEEEEEEEET-HHHHHHHHHTT-SEEEE---GGGHHHHHHHHHHTT-EE-SSPPP-EE-TT-S-HHHHHHHHH-TTS--/---------HHHHH-TTSS--GGGGSPPPPS---TTSSSPPPEEE--SHHHHHHHHHHHHHHT--EEEEPPTTTHHHH-THHHHHHHTT----TTEEEEEEEET-HHHHHHHHHTT-SEEEE---GGGHHHHHHHHHHTT-EE-SSPPP-EE-TT-S-HHHHHHHHH-TTS--

Nearest PDB structures (foldseek):
  5ud1-assembly1_B  TM=7.329E-01  e=1.092E-03  Helicobacter pylori 26695
  1gvf-assembly1_B-2  TM=7.153E-01  e=2.802E-02  Escherichia coli
  2hvv-assembly1_A  TM=6.208E-01  e=7.661E-01  Streptococcus mutans
  6vg7-assembly1_A  TM=3.717E-01  e=5.867E+00  synthetic construct
  4lsb-assembly1_A  TM=4.099E-01  e=5.166E+00  Burkholderia cenocepacia J2315

Foldseek 3Di:
DPPPQPPPPLVCQQACPPDNPPLVVPAQDDDFDDPPDPQTAAEAEDDALVLQSLLQSLCVRLVAAYEYEHPAPCCVPVALVNVLVSSPSGDGGSSYAYEYEQEADVVRLVVNVVSPHAEYAYQYDPVCPVVSQVVQVVSNHYYDPDDDDHHYCVVPPRSNVVSNCSSCVVDDD/DPPPQPPPPLVCQQACPPDNPPLVVPAQDDDFDDPPDPQTAAEAEDDALVLQSLLQSLCVRLVAAYEYEYPAPCCVPVALCNVLVSSPSGPGGSSYAYEYEQEADVVSLVVNVVSPHAEYAYQYDPVCPPVSQVVQVVSNHYYDPDDDDHHYCVVPPRSNVVSNCSSCVVDDD

Solvent-accessible surface area (backbone atoms only — not comparable to full-atom values): 19057 Å² total; per-residue (Å²): 128,80,75,72,68,64,77,63,62,65,68,52,32,62,44,61,79,51,83,66,52,76,48,71,72,43,69,60,58,76,74,70,53,58,81,80,38,97,75,42,55,51,40,32,26,41,86,45,57,66,42,52,52,22,45,38,43,24,27,65,63,65,71,44,55,36,34,43,26,46,46,86,65,43,34,84,54,23,21,46,24,19,61,52,28,44,43,57,66,48,49,70,39,42,40,51,38,40,34,43,37,30,41,73,39,68,66,40,38,54,34,26,50,73,67,64,48,41,29,32,24,37,52,67,59,76,86,58,45,63,63,54,45,53,53,26,51,76,70,74,34,42,72,35,80,59,79,74,82,50,49,68,38,76,86,45,92,54,42,34,61,52,42,35,44,72,74,36,71,86,48,89,123,131,80,76,71,68,65,78,62,62,65,67,52,32,61,45,59,80,52,81,64,50,75,47,70,72,43,69,59,57,77,74,71,54,58,82,81,38,97,75,42,54,49,38,32,26,40,87,47,55,67,41,52,51,22,47,37,42,24,27,64,63,66,70,44,55,36,34,45,26,47,46,86,67,44,33,83,53,23,20,46,24,21,63,53,29,45,44,58,64,48,50,68,38,41,39,52,38,42,32,41,38,31,40,74,38,68,67,41,38,51,34,27,50,73,69,65,46,42,30,32,23,36,53,68,58,76,86,57,44,62,63,54,43,52,53,25,52,76,68,74,34,42,69,36,79,58,79,74,83,52,50,69,38,78,87,46,90,54,42,33,61,52,42,34,43,71,74,35,71,87,49,89,123

pLDDT: mean 83.22, std 18.79, range [25.14, 98.25]